Protein AF-A0AA96PEB5-F1 (afdb_monomer_lite)

Radius of gyration: 46.84 Å; chains: 1; bounding box: 86×64×161 Å

Sequence (346 aa):
MTASGRIFSEWKTTPDPANFNTARFETGLEGGALFAKTLGSDGKEKYRGEITALGASFDMGNDNSNYGASGFTVMDNGETKSITARAYVQHLDWKPAILIDQPRKGWHTSITSTGIEWEGRKYRIEGAPNGIFMFENSTQLVRFSTNYSDIDIGFNYVTLRSGTWDNYYLQVMDGGKTRHTGIIASEFRNSSQRKIKTGIKDLQFSPLEVVLQAEVKEYFYKFDIEKLYEMRSNRKEGEALPTTKDVEVHYGVIADDAPIQLTNNDRTGVDVYGLASVTMAGLKQHVIETDERFNKIEKGINDETNSKRRTLRKSGGRTIKRSQSREKHLFCTNNRIRSGKSKVTR

Structure (mmCIF, N/CA/C/O backbone):
data_AF-A0AA96PEB5-F1
#
_entry.id   AF-A0AA96PEB5-F1
#
loop_
_atom_site.group_PDB
_atom_site.id
_atom_site.type_symbol
_atom_site.label_atom_id
_atom_site.label_alt_id
_atom_site.label_comp_id
_atom_site.label_asym_id
_atom_site.label_entity_id
_atom_site.label_seq_id
_atom_site.pdbx_PDB_ins_code
_atom_site.Cartn_x
_atom_site.Cartn_y
_atom_site.Cartn_z
_atom_site.occupancy
_atom_site.B_iso_or_equiv
_atom_site.auth_seq_id
_atom_site.auth_comp_id
_atom_site.auth_asym_id
_atom_site.auth_atom_id
_atom_site.pdbx_PDB_model_num
ATOM 1 N N . MET A 1 1 ? 25.581 -2.476 -57.188 1.00 40.81 1 MET A N 1
ATOM 2 C CA . MET A 1 1 ? 26.457 -1.601 -57.995 1.00 40.81 1 MET A CA 1
ATOM 3 C C . MET A 1 1 ? 27.784 -1.476 -57.266 1.00 40.81 1 MET A C 1
ATOM 5 O O . MET A 1 1 ? 27.816 -0.900 -56.190 1.00 40.81 1 MET A O 1
ATOM 9 N N . THR A 1 2 ? 28.853 -2.070 -57.790 1.00 42.84 2 THR A N 1
ATOM 10 C CA . THR A 1 2 ? 30.216 -1.927 -57.257 1.00 42.84 2 THR A CA 1
ATOM 11 C C . THR A 1 2 ? 30.785 -0.587 -57.719 1.00 42.84 2 THR A C 1
ATOM 13 O O . THR A 1 2 ? 31.452 -0.508 -58.749 1.00 42.84 2 THR A O 1
ATOM 16 N N . ALA A 1 3 ? 30.460 0.489 -57.000 1.00 46.12 3 ALA A N 1
ATOM 17 C CA . ALA A 1 3 ? 31.151 1.760 -57.174 1.00 46.12 3 ALA A CA 1
ATOM 18 C C . ALA A 1 3 ? 32.574 1.596 -56.620 1.00 46.12 3 ALA A C 1
ATOM 20 O O . ALA A 1 3 ? 32.768 1.508 -55.409 1.00 46.12 3 ALA A O 1
ATOM 21 N N . SER A 1 4 ? 33.553 1.492 -57.520 1.00 53.50 4 SER A N 1
ATOM 22 C CA . SER A 1 4 ? 34.983 1.562 -57.214 1.00 53.50 4 SER A CA 1
ATOM 23 C C . SER A 1 4 ? 35.254 2.814 -56.375 1.00 53.50 4 SER A C 1
ATOM 25 O O . SER A 1 4 ? 34.953 3.916 -56.844 1.00 53.50 4 SER A O 1
ATOM 27 N N . GLY A 1 5 ? 35.765 2.643 -55.152 1.00 57.41 5 GLY A N 1
ATOM 28 C CA . GLY A 1 5 ? 35.932 3.724 -54.182 1.00 57.41 5 GLY A CA 1
ATOM 29 C C . GLY A 1 5 ? 36.690 4.913 -54.772 1.00 57.41 5 GLY A C 1
ATOM 30 O O . GLY A 1 5 ? 37.840 4.771 -55.185 1.00 57.41 5 GLY A O 1
ATOM 31 N N . ARG A 1 6 ? 36.044 6.079 -54.855 1.00 69.12 6 ARG A N 1
ATOM 32 C CA . ARG A 1 6 ? 36.710 7.329 -55.241 1.00 69.12 6 ARG A CA 1
ATOM 33 C C . ARG A 1 6 ? 37.007 8.111 -53.970 1.00 69.12 6 ARG A C 1
ATOM 35 O O . ARG A 1 6 ? 36.084 8.543 -53.282 1.00 69.12 6 ARG A O 1
ATOM 42 N N . ILE A 1 7 ? 38.294 8.295 -53.679 1.00 68.56 7 ILE A N 1
ATOM 43 C CA . ILE A 1 7 ? 38.758 9.294 -52.712 1.00 68.56 7 ILE A CA 1
ATOM 44 C C . ILE A 1 7 ? 38.452 10.667 -53.319 1.00 68.56 7 ILE A C 1
ATOM 46 O O . ILE A 1 7 ? 38.866 10.955 -54.442 1.00 68.56 7 ILE A O 1
ATOM 50 N N . PHE A 1 8 ? 37.692 11.488 -52.599 1.00 79.31 8 PHE A N 1
ATOM 51 C CA . PHE A 1 8 ? 37.383 12.858 -53.001 1.00 79.31 8 PHE A CA 1
ATOM 52 C C . PHE A 1 8 ? 38.496 13.818 -52.594 1.00 79.31 8 PHE A C 1
ATOM 54 O O . PHE A 1 8 ? 38.835 14.721 -53.357 1.00 79.31 8 PHE A O 1
ATOM 61 N N . SER A 1 9 ? 39.076 13.619 -51.410 1.00 85.75 9 SER A N 1
ATOM 62 C CA . SER A 1 9 ? 40.186 14.431 -50.919 1.00 85.75 9 SER A CA 1
ATOM 63 C C . SER A 1 9 ? 41.076 13.661 -49.944 1.00 85.75 9 SER A C 1
ATOM 65 O O . SER A 1 9 ? 40.609 12.820 -49.174 1.00 85.75 9 SER A O 1
ATOM 67 N N . GLU A 1 10 ? 42.371 13.974 -49.989 1.00 90.06 10 GLU A N 1
ATOM 68 C CA . GLU A 1 10 ? 43.403 13.480 -49.077 1.00 90.06 10 GLU A CA 1
ATOM 69 C C . GLU A 1 10 ? 44.192 14.680 -48.538 1.00 90.06 10 GLU A C 1
ATOM 71 O O . GLU A 1 10 ? 44.591 15.561 -49.301 1.00 90.06 10 GLU A O 1
ATOM 76 N N . TRP A 1 11 ? 44.444 14.703 -47.230 1.00 90.88 11 TRP A N 1
ATOM 77 C CA . TRP A 1 11 ? 45.313 15.686 -46.582 1.00 90.88 11 TRP A CA 1
ATOM 78 C C . TRP A 1 11 ? 46.333 14.974 -45.696 1.00 90.88 11 TRP A C 1
ATOM 80 O O . TRP A 1 11 ? 45.957 14.202 -44.815 1.00 90.88 11 TRP A O 1
ATOM 90 N N . LYS A 1 12 ? 47.624 15.268 -45.877 1.00 92.12 12 LYS A N 1
ATOM 91 C CA . LYS A 1 12 ? 48.717 14.748 -45.038 1.00 92.12 12 LYS A CA 1
ATOM 92 C C . LYS A 1 12 ? 49.225 15.831 -44.096 1.00 92.12 12 LYS A C 1
ATOM 94 O O . LYS A 1 12 ? 49.359 16.985 -44.493 1.00 92.12 12 LYS A O 1
ATOM 99 N N . THR A 1 13 ? 49.528 15.466 -42.857 1.00 91.25 13 THR A N 1
ATOM 100 C CA . THR A 1 13 ? 50.054 16.392 -41.848 1.00 91.25 13 THR A CA 1
ATOM 101 C C . THR A 1 13 ? 51.027 15.692 -40.906 1.00 91.25 13 THR A C 1
ATOM 103 O O . THR A 1 13 ? 51.064 14.463 -40.833 1.00 91.25 13 THR A O 1
ATOM 106 N N . THR A 1 14 ? 51.832 16.472 -40.189 1.00 91.94 14 THR A N 1
ATOM 107 C CA . THR A 1 14 ? 52.682 15.951 -39.118 1.00 91.94 14 THR A CA 1
ATOM 108 C C . THR A 1 14 ? 51.794 15.587 -37.921 1.00 91.94 14 THR A C 1
ATOM 110 O O . THR A 1 14 ? 51.007 16.434 -37.489 1.00 91.94 14 THR A O 1
ATOM 113 N N . PRO A 1 15 ? 51.882 14.360 -37.374 1.00 89.19 15 PRO A N 1
ATOM 114 C CA . PRO A 1 15 ? 51.130 13.981 -36.181 1.00 89.19 15 PRO A CA 1
ATOM 115 C C . PRO A 1 15 ? 51.445 14.904 -35.003 1.00 89.19 15 PRO A C 1
ATOM 117 O O . PRO A 1 15 ? 52.612 15.106 -34.675 1.00 89.19 15 PRO A O 1
ATOM 120 N N . ASP A 1 16 ? 50.403 15.434 -34.369 1.00 89.69 16 ASP A N 1
ATOM 121 C CA . ASP A 1 16 ? 50.498 16.349 -33.233 1.00 89.69 16 ASP A CA 1
ATOM 122 C C . ASP A 1 16 ? 49.322 16.114 -32.263 1.00 89.69 16 ASP A C 1
ATOM 124 O O . ASP A 1 16 ? 48.215 15.804 -32.713 1.00 89.69 16 ASP A O 1
ATOM 128 N N . PRO A 1 17 ? 49.482 16.273 -30.939 1.00 87.38 17 PRO A N 1
ATOM 129 C CA . PRO A 1 17 ? 48.370 16.130 -30.001 1.00 87.38 17 PRO A CA 1
ATOM 130 C C . PRO A 1 17 ? 47.129 16.973 -30.351 1.00 87.38 17 PRO A C 1
ATOM 132 O O . PRO A 1 17 ? 46.012 16.502 -30.144 1.00 87.38 17 PRO A O 1
ATOM 135 N N . ALA A 1 18 ? 47.291 18.161 -30.944 1.00 86.06 18 ALA A N 1
ATOM 136 C CA . ALA A 1 18 ? 46.186 19.022 -31.372 1.00 86.06 18 ALA A CA 1
ATOM 137 C C . ALA A 1 18 ? 45.390 18.457 -32.564 1.00 86.06 18 ALA A C 1
ATOM 139 O O . ALA A 1 18 ? 44.225 18.807 -32.739 1.00 86.06 18 ALA A O 1
ATOM 140 N N . ASN A 1 19 ? 45.984 17.563 -33.364 1.00 84.56 19 ASN A N 1
ATOM 141 C CA . ASN A 1 19 ? 45.297 16.804 -34.418 1.00 84.56 19 ASN A CA 1
ATOM 142 C C . ASN A 1 19 ? 45.051 15.339 -34.023 1.00 84.56 19 ASN A C 1
ATOM 144 O O . ASN A 1 19 ? 44.822 14.485 -34.885 1.00 84.56 19 ASN A O 1
ATOM 148 N N . PHE A 1 20 ? 45.099 15.049 -32.719 1.00 86.44 20 PHE A N 1
ATOM 149 C CA . PHE A 1 20 ? 44.950 13.712 -32.153 1.00 86.44 20 PHE A CA 1
ATOM 150 C C . PHE A 1 20 ? 46.001 12.716 -32.664 1.00 86.44 20 PHE A C 1
ATOM 152 O O . PHE A 1 20 ? 45.722 11.523 -32.783 1.00 86.44 20 PHE A O 1
ATOM 159 N N . ASN A 1 21 ? 47.219 13.171 -32.969 1.00 88.31 21 ASN A N 1
ATOM 160 C CA . ASN A 1 21 ? 48.296 12.372 -33.560 1.00 88.31 21 ASN A CA 1
ATOM 161 C C . ASN A 1 21 ? 47.866 11.689 -34.873 1.00 88.31 21 ASN A C 1
ATOM 163 O O . ASN A 1 21 ? 48.065 10.481 -35.052 1.00 88.31 21 ASN A O 1
ATOM 167 N N . THR A 1 22 ? 47.217 12.448 -35.755 1.00 90.50 22 THR A N 1
ATOM 168 C CA . THR A 1 22 ? 46.773 12.014 -37.086 1.00 90.50 22 THR A CA 1
ATOM 169 C C . THR A 1 22 ? 47.826 12.383 -38.128 1.00 90.50 22 THR A C 1
ATOM 171 O O . THR A 1 22 ? 48.279 13.521 -38.173 1.00 90.50 22 THR A O 1
ATOM 174 N N . ALA A 1 23 ? 48.201 11.438 -38.990 1.00 93.69 23 ALA A N 1
ATOM 175 C CA . ALA A 1 23 ? 49.132 11.668 -40.097 1.00 93.69 23 ALA A CA 1
ATOM 176 C C . ALA A 1 23 ? 48.412 11.977 -41.419 1.00 93.69 23 ALA A C 1
ATOM 178 O O . ALA A 1 23 ? 48.959 12.655 -42.294 1.00 93.69 23 ALA A O 1
ATOM 179 N N . ARG A 1 24 ? 47.188 11.462 -41.591 1.00 93.88 24 ARG A N 1
ATOM 180 C CA . ARG A 1 24 ? 46.432 11.586 -42.840 1.00 93.88 24 ARG A CA 1
ATOM 181 C C . ARG A 1 24 ? 44.924 11.634 -42.605 1.00 93.88 24 ARG A C 1
ATOM 183 O O . ARG A 1 24 ? 44.412 10.877 -41.787 1.00 93.88 24 ARG A O 1
ATOM 190 N N . PHE A 1 25 ? 44.231 12.481 -43.360 1.00 92.69 25 PHE A N 1
ATOM 191 C CA . PHE A 1 25 ? 42.773 12.562 -43.450 1.00 92.69 25 PHE A CA 1
ATOM 192 C C . PHE A 1 25 ? 42.339 12.169 -44.863 1.00 92.69 25 PHE A C 1
ATOM 194 O O . PHE A 1 25 ? 42.927 12.638 -45.837 1.00 92.69 25 PHE A O 1
ATOM 201 N N . GLU A 1 26 ? 41.311 11.336 -44.977 1.00 92.88 26 GLU A N 1
ATOM 202 C CA . GLU A 1 26 ? 40.735 10.905 -46.252 1.00 92.88 26 GLU A CA 1
ATOM 203 C C . GLU A 1 26 ? 39.218 11.095 -46.223 1.00 92.88 26 GLU A C 1
ATOM 205 O O . GLU A 1 26 ? 38.568 10.719 -45.247 1.00 92.88 26 GLU A O 1
ATOM 210 N N . THR A 1 27 ? 38.643 11.630 -47.301 1.00 92.69 27 THR A N 1
ATOM 211 C CA . THR A 1 27 ? 37.190 11.609 -47.528 1.00 92.69 27 THR A CA 1
ATOM 212 C C . THR A 1 27 ? 36.878 10.994 -48.883 1.00 92.69 27 THR A C 1
ATOM 214 O O . THR A 1 27 ? 37.663 11.126 -49.827 1.00 92.69 27 THR A O 1
ATOM 217 N N . GLY A 1 28 ? 35.748 10.304 -49.006 1.00 92.12 28 GLY A N 1
ATOM 218 C CA . GLY A 1 28 ? 35.435 9.589 -50.238 1.00 92.12 28 GLY A CA 1
ATOM 219 C C . GLY A 1 28 ? 34.038 8.990 -50.293 1.00 92.12 28 GLY A C 1
ATOM 220 O O . GLY A 1 28 ? 33.233 9.130 -49.373 1.00 92.12 28 GLY A O 1
ATOM 221 N N . LEU A 1 29 ? 33.777 8.311 -51.410 1.00 88.75 29 LEU A N 1
ATOM 222 C CA . LEU A 1 29 ? 32.625 7.439 -51.606 1.00 88.75 29 LEU A CA 1
ATOM 223 C C . LEU A 1 29 ? 33.132 6.032 -51.908 1.00 88.75 29 LEU A C 1
ATOM 225 O O . LEU A 1 29 ? 33.785 5.823 -52.931 1.00 88.75 29 LEU A O 1
ATOM 229 N N . GLU A 1 30 ? 32.805 5.073 -51.050 1.00 85.31 30 GLU A N 1
ATOM 230 C CA . GLU A 1 30 ? 33.184 3.666 -51.196 1.00 85.31 30 GLU A CA 1
ATOM 231 C C . GLU A 1 30 ? 31.952 2.785 -50.992 1.00 85.31 30 GLU A C 1
ATOM 233 O O . GLU A 1 30 ? 31.238 2.933 -50.009 1.00 85.31 30 GLU A O 1
ATOM 238 N N . GLY A 1 31 ? 31.635 1.910 -51.954 1.00 83.56 31 GLY A N 1
ATOM 239 C CA . GLY A 1 31 ? 30.524 0.959 -51.799 1.00 83.56 31 GLY A CA 1
ATOM 240 C C . GLY A 1 31 ? 29.130 1.583 -51.607 1.00 83.56 31 GLY A C 1
ATOM 241 O O . GLY A 1 31 ? 28.216 0.887 -51.180 1.00 83.56 31 GLY A O 1
ATOM 242 N N . GLY A 1 32 ? 28.948 2.870 -51.934 1.00 84.75 32 GLY A N 1
ATOM 243 C CA . GLY A 1 32 ? 27.705 3.615 -51.680 1.00 84.75 32 GLY A CA 1
ATOM 244 C C . GLY A 1 32 ? 27.677 4.375 -50.349 1.00 84.75 32 GLY A C 1
ATOM 245 O O . GLY A 1 32 ? 26.649 4.962 -50.017 1.00 84.75 32 GLY A O 1
ATOM 246 N N . ALA A 1 33 ? 28.790 4.393 -49.618 1.00 89.25 33 ALA A N 1
ATOM 247 C CA . ALA A 1 33 ? 28.941 5.089 -48.355 1.00 89.25 33 ALA A CA 1
ATOM 248 C C . ALA A 1 33 ? 29.806 6.345 -48.487 1.00 89.25 33 ALA A C 1
ATOM 250 O O . ALA A 1 33 ? 30.918 6.283 -49.016 1.00 89.25 33 ALA A O 1
ATOM 251 N N . LEU A 1 34 ? 29.303 7.481 -48.004 1.00 92.50 34 LEU A N 1
ATOM 252 C CA . LEU A 1 34 ? 30.091 8.704 -47.852 1.00 92.50 34 LEU A CA 1
ATOM 253 C C . LEU A 1 34 ? 30.904 8.589 -46.569 1.00 92.50 34 LEU A C 1
ATOM 255 O O . LEU A 1 34 ? 30.313 8.445 -45.503 1.00 92.50 34 LEU A O 1
ATOM 259 N N . PHE A 1 35 ? 32.229 8.668 -46.653 1.00 92.94 35 PHE A N 1
ATOM 260 C CA . PHE A 1 35 ? 33.094 8.483 -45.491 1.00 92.94 35 PHE A CA 1
ATOM 261 C C . PHE A 1 35 ? 34.086 9.628 -45.291 1.00 92.94 35 PHE A C 1
ATOM 263 O O . PHE A 1 35 ? 34.503 10.304 -46.235 1.00 92.94 35 PHE A O 1
ATOM 270 N N . ALA A 1 36 ? 34.507 9.780 -44.040 1.00 93.88 36 ALA A N 1
ATOM 271 C CA . ALA A 1 36 ? 35.678 10.525 -43.613 1.00 93.88 36 ALA A CA 1
ATOM 272 C C . ALA A 1 36 ? 36.460 9.655 -42.624 1.00 93.88 36 ALA A C 1
ATOM 274 O O . ALA A 1 36 ? 35.881 9.161 -41.662 1.00 93.88 36 ALA A O 1
ATOM 275 N N . LYS A 1 37 ? 37.760 9.456 -42.836 1.00 93.00 37 LYS A N 1
ATOM 276 C CA . LYS A 1 37 ? 38.603 8.666 -41.929 1.00 93.00 37 LYS A CA 1
ATOM 277 C C . LYS A 1 37 ? 39.961 9.308 -41.697 1.00 93.00 37 LYS A C 1
ATOM 279 O O . LYS A 1 37 ? 40.457 10.069 -42.531 1.00 93.00 37 LYS A O 1
ATOM 284 N N . THR A 1 38 ? 40.566 8.987 -40.564 1.00 93.38 38 THR A N 1
ATOM 285 C CA . THR A 1 38 ? 41.906 9.437 -40.187 1.00 93.38 38 THR A CA 1
ATOM 286 C C . THR A 1 38 ? 42.843 8.254 -40.031 1.00 93.38 38 THR A C 1
ATOM 288 O O . THR A 1 38 ? 42.427 7.182 -39.590 1.00 93.38 38 THR A O 1
ATOM 291 N N . LEU A 1 39 ? 44.119 8.438 -40.371 1.00 92.50 39 LEU A N 1
ATOM 292 C CA . LEU A 1 39 ? 45.149 7.417 -40.190 1.00 92.50 39 LEU A CA 1
ATOM 293 C C . LEU A 1 39 ? 46.317 7.930 -39.352 1.00 92.50 39 LEU A C 1
ATOM 295 O O . LEU A 1 39 ? 46.724 9.092 -39.463 1.00 92.50 39 LEU A O 1
ATOM 299 N N . GLY A 1 40 ? 46.856 7.045 -38.517 1.00 91.44 40 GLY A N 1
ATOM 300 C CA . GLY A 1 40 ? 48.079 7.263 -37.755 1.00 91.44 40 GLY A CA 1
ATOM 301 C C . GLY A 1 40 ? 49.334 7.211 -38.626 1.00 91.44 40 GLY A C 1
ATOM 302 O O . GLY A 1 40 ? 49.288 6.893 -39.815 1.00 91.44 40 GLY A O 1
ATOM 303 N N . SER A 1 41 ? 50.486 7.512 -38.022 1.00 89.69 41 SER A N 1
ATOM 304 C CA . SER A 1 41 ? 51.795 7.394 -38.684 1.00 89.69 41 SER A CA 1
ATOM 305 C C . SER A 1 41 ? 52.146 5.956 -39.075 1.00 89.69 41 SER A C 1
ATOM 307 O O . SER A 1 41 ? 52.927 5.748 -39.998 1.00 89.69 41 SER A O 1
ATOM 309 N N . ASP A 1 42 ? 51.546 4.973 -38.407 1.00 90.06 42 ASP A N 1
ATOM 310 C CA . ASP A 1 42 ? 51.636 3.546 -38.719 1.00 90.06 42 ASP A CA 1
ATOM 311 C C . ASP A 1 42 ? 50.727 3.118 -39.886 1.00 90.06 42 ASP A C 1
ATOM 313 O O . ASP A 1 42 ? 50.708 1.946 -40.259 1.00 90.06 42 ASP A O 1
ATOM 317 N N . GLY A 1 43 ? 49.969 4.056 -40.462 1.00 86.56 43 GLY A N 1
ATOM 318 C CA . GLY A 1 43 ? 49.028 3.801 -41.547 1.00 86.56 43 GLY A CA 1
ATOM 319 C C . GLY A 1 43 ? 47.748 3.090 -41.109 1.00 86.56 43 GLY A C 1
ATOM 320 O O . GLY A 1 43 ? 46.969 2.701 -41.977 1.00 86.56 43 GLY A O 1
ATOM 321 N N . LYS A 1 44 ? 47.507 2.915 -39.802 1.00 90.12 44 LYS A N 1
ATOM 322 C CA . LYS A 1 44 ? 46.258 2.336 -39.293 1.00 90.12 44 LYS A CA 1
ATOM 323 C C . LYS A 1 44 ? 45.187 3.404 -39.143 1.00 90.12 44 LYS A C 1
ATOM 325 O O . LYS A 1 44 ? 45.477 4.541 -38.775 1.00 90.12 44 LYS A O 1
ATOM 330 N N . GLU A 1 45 ? 43.946 3.023 -39.424 1.00 90.94 45 GLU A N 1
ATOM 331 C CA . GLU A 1 45 ? 42.776 3.870 -39.197 1.00 90.94 45 GLU A CA 1
ATOM 332 C C . GLU A 1 45 ? 42.620 4.157 -37.697 1.00 90.94 45 GLU A C 1
ATOM 334 O O . GLU A 1 45 ? 42.798 3.261 -36.871 1.00 90.94 45 GLU A O 1
ATOM 339 N N . LYS A 1 46 ? 42.327 5.413 -37.346 1.00 89.88 46 LYS A N 1
ATOM 340 C CA . LYS A 1 46 ? 42.088 5.830 -35.957 1.00 89.88 46 LYS A CA 1
ATOM 341 C C . LYS A 1 46 ? 40.626 6.155 -35.728 1.00 89.88 46 LYS A C 1
ATOM 343 O O . LYS A 1 46 ? 40.041 5.650 -34.779 1.00 89.88 46 LYS A O 1
ATOM 348 N N . TYR A 1 47 ? 40.073 7.007 -36.586 1.00 91.50 47 TYR A N 1
ATOM 349 C CA . TYR A 1 47 ? 38.706 7.500 -36.488 1.00 91.50 47 TYR A CA 1
ATOM 350 C C . TYR A 1 47 ? 38.029 7.400 -37.846 1.00 91.50 47 TYR A C 1
ATOM 352 O O . TYR A 1 47 ? 38.672 7.632 -38.876 1.00 91.50 47 TYR A O 1
ATOM 360 N N . ARG A 1 48 ? 36.728 7.117 -37.849 1.00 92.75 48 ARG A N 1
ATOM 361 C CA . ARG A 1 48 ? 35.936 7.007 -39.074 1.00 92.75 48 ARG A CA 1
ATOM 362 C C . ARG A 1 48 ? 34.510 7.479 -38.859 1.00 92.75 48 ARG A C 1
ATOM 364 O O . ARG A 1 48 ? 33.835 7.050 -37.937 1.00 92.75 48 ARG A O 1
ATOM 371 N N . GLY A 1 49 ? 34.044 8.350 -39.741 1.00 93.44 49 GLY A N 1
ATOM 372 C CA . GLY A 1 49 ? 32.640 8.688 -39.917 1.00 93.44 49 GLY A CA 1
ATOM 373 C C . GLY A 1 49 ? 32.160 8.169 -41.265 1.00 93.44 49 GLY A C 1
ATOM 374 O O . GLY A 1 49 ? 32.861 8.318 -42.265 1.00 93.44 49 GLY A O 1
ATOM 375 N N . GLU A 1 50 ? 30.977 7.572 -41.309 1.00 92.69 50 GLU A N 1
ATOM 376 C CA . GLU A 1 50 ? 30.387 7.026 -42.526 1.00 92.69 50 GLU A CA 1
ATOM 377 C C . GLU A 1 50 ? 28.874 7.250 -42.552 1.00 92.69 50 GLU A C 1
ATOM 379 O O . GLU A 1 50 ? 28.203 7.107 -41.533 1.00 92.69 50 GLU A O 1
ATOM 384 N N . ILE A 1 51 ? 28.326 7.589 -43.719 1.00 91.94 51 ILE A N 1
ATOM 385 C CA . ILE A 1 51 ? 26.890 7.747 -43.955 1.00 91.94 51 ILE A CA 1
ATOM 386 C C . ILE A 1 51 ? 26.483 6.884 -45.147 1.00 91.94 51 ILE A C 1
ATOM 388 O O . ILE A 1 51 ? 27.047 6.986 -46.238 1.00 91.94 51 ILE A O 1
ATOM 392 N N . THR A 1 52 ? 25.454 6.071 -44.942 1.00 90.12 52 THR A N 1
ATOM 393 C CA . THR A 1 52 ? 24.821 5.212 -45.946 1.00 90.12 52 THR A CA 1
ATOM 394 C C . THR A 1 52 ? 23.315 5.472 -45.980 1.00 90.12 52 THR A C 1
ATOM 396 O O . THR A 1 52 ? 22.768 6.186 -45.140 1.00 90.12 52 THR A O 1
ATOM 399 N N . ALA A 1 53 ? 22.603 4.831 -46.909 1.00 87.12 53 ALA A N 1
ATOM 400 C CA . ALA A 1 53 ? 21.139 4.847 -46.910 1.00 87.12 53 ALA A CA 1
ATOM 401 C C . ALA A 1 53 ? 20.515 4.222 -45.643 1.00 87.12 53 ALA A C 1
ATOM 403 O O . ALA A 1 53 ? 19.352 4.482 -45.346 1.00 87.12 53 ALA A O 1
ATOM 404 N N . LEU A 1 54 ? 21.265 3.396 -44.902 1.00 85.38 54 LEU A N 1
ATOM 405 C CA . LEU A 1 54 ? 20.792 2.738 -43.683 1.00 85.38 54 LEU A CA 1
ATOM 406 C C . LEU A 1 54 ? 21.005 3.586 -42.423 1.00 85.38 54 LEU A C 1
ATOM 408 O O . LEU A 1 54 ? 20.396 3.278 -41.396 1.00 85.38 54 LEU A O 1
ATOM 412 N N . GLY A 1 55 ? 21.846 4.626 -42.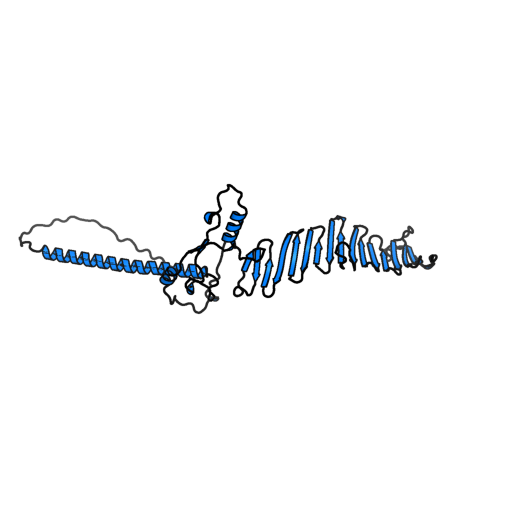485 1.00 90.62 55 GLY A N 1
ATOM 413 C CA . GLY A 1 55 ? 22.207 5.415 -41.314 1.00 90.62 55 GLY A CA 1
ATOM 414 C C . GLY A 1 55 ? 23.590 6.065 -41.365 1.00 90.62 55 GLY A C 1
ATOM 415 O O . GLY A 1 55 ? 24.260 6.061 -42.395 1.00 90.62 55 GLY A O 1
ATOM 416 N N . ALA A 1 56 ? 24.017 6.598 -40.222 1.00 92.12 56 ALA A N 1
ATOM 417 C CA . ALA A 1 56 ? 25.341 7.147 -39.971 1.00 92.12 56 ALA A CA 1
ATOM 418 C C . ALA A 1 56 ? 26.059 6.357 -38.863 1.00 92.12 56 ALA A C 1
ATOM 420 O O . ALA A 1 56 ? 25.439 5.978 -37.869 1.00 92.12 56 ALA A O 1
ATOM 421 N N . SER A 1 57 ? 27.362 6.148 -39.027 1.00 91.88 57 SER A N 1
ATOM 422 C CA . SER A 1 57 ? 28.256 5.504 -38.064 1.00 91.88 57 SER A CA 1
ATOM 423 C C . SER A 1 57 ? 29.444 6.417 -37.787 1.00 91.88 57 SER A C 1
ATOM 425 O O . SER A 1 57 ? 30.037 6.957 -38.720 1.00 91.88 57 SER A O 1
ATOM 427 N N . PHE A 1 58 ? 29.808 6.571 -36.519 1.00 92.12 58 PHE A N 1
ATOM 428 C CA . PHE A 1 58 ? 30.982 7.320 -36.080 1.00 92.12 58 PHE A CA 1
ATOM 429 C C . PHE A 1 58 ? 31.787 6.465 -35.108 1.00 92.12 58 PHE A C 1
ATOM 431 O O . PHE A 1 58 ? 31.254 6.052 -34.083 1.00 92.12 58 PHE A O 1
ATOM 438 N N . ASP A 1 59 ? 33.054 6.231 -35.415 1.00 90.62 59 ASP A N 1
ATOM 439 C CA . ASP A 1 59 ? 33.990 5.405 -34.660 1.00 90.62 59 ASP A CA 1
ATOM 440 C C . ASP A 1 59 ? 35.196 6.260 -34.249 1.00 90.62 59 ASP A C 1
ATOM 442 O O . ASP A 1 59 ? 35.804 6.940 -35.085 1.00 90.62 59 ASP A O 1
ATOM 446 N N . MET A 1 60 ? 35.517 6.249 -32.953 1.00 87.75 60 MET A N 1
ATOM 447 C CA . MET A 1 60 ? 36.687 6.915 -32.384 1.00 87.75 60 MET A CA 1
ATOM 448 C C . MET A 1 60 ? 37.753 5.935 -31.848 1.00 87.75 60 MET A C 1
ATOM 450 O O . MET A 1 60 ? 38.544 6.268 -30.963 1.00 87.75 60 MET A O 1
ATOM 454 N N . GLY A 1 61 ? 37.775 4.715 -32.379 1.00 82.94 61 GLY A N 1
ATOM 455 C CA . GLY A 1 61 ? 38.658 3.611 -32.023 1.00 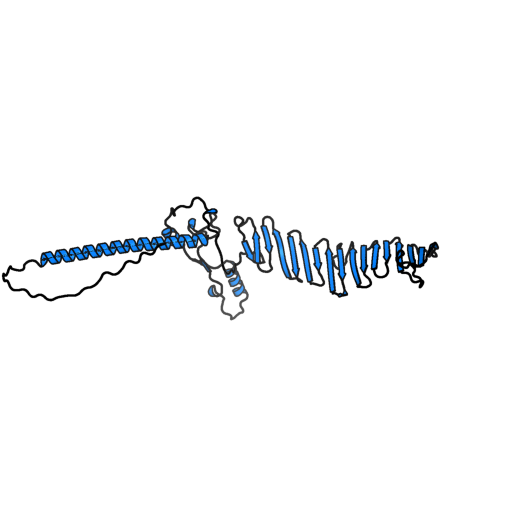82.94 61 GLY A CA 1
ATOM 456 C C . GLY A 1 61 ? 38.052 2.732 -30.933 1.00 82.94 61 GLY A C 1
ATOM 457 O O . GLY A 1 61 ? 37.639 1.601 -31.187 1.00 82.94 61 GLY A O 1
ATOM 458 N N . ASN A 1 62 ? 38.022 3.236 -29.696 1.00 86.06 62 ASN A N 1
ATOM 459 C CA . ASN A 1 62 ? 37.454 2.478 -28.577 1.00 86.06 62 ASN A CA 1
ATOM 460 C C . ASN A 1 62 ? 35.928 2.570 -28.517 1.00 86.06 62 ASN A C 1
ATOM 462 O O . ASN A 1 62 ? 35.281 1.629 -28.076 1.00 86.06 62 ASN A O 1
ATOM 466 N N . ASP A 1 63 ? 35.357 3.681 -28.968 1.00 88.75 63 ASP A N 1
ATOM 467 C CA . ASP A 1 63 ? 33.932 3.954 -28.834 1.00 88.75 63 ASP A CA 1
ATOM 468 C C . ASP A 1 63 ? 33.319 4.189 -30.211 1.00 88.75 63 ASP A C 1
ATOM 470 O O . ASP A 1 63 ? 33.973 4.716 -31.112 1.00 88.75 63 ASP A O 1
ATOM 474 N N . ASN A 1 64 ? 32.047 3.837 -30.372 1.00 90.19 64 ASN A N 1
ATOM 475 C CA . ASN A 1 64 ? 31.299 4.149 -31.580 1.00 90.19 64 ASN A CA 1
ATOM 476 C C . ASN A 1 64 ? 29.870 4.602 -31.284 1.00 90.19 64 ASN A C 1
ATOM 478 O O . ASN A 1 64 ? 29.299 4.338 -30.224 1.00 90.19 64 ASN A O 1
ATOM 482 N N . SER A 1 65 ? 29.281 5.288 -32.257 1.00 87.62 65 SER A N 1
ATOM 483 C CA . SER A 1 65 ? 27.863 5.608 -32.277 1.00 87.62 65 SER A CA 1
ATOM 484 C C . SER A 1 65 ? 27.266 5.308 -33.643 1.00 87.62 65 SER A C 1
ATOM 486 O O . SER A 1 65 ? 27.857 5.614 -34.676 1.00 87.62 65 SER A O 1
ATOM 488 N N . ASN A 1 66 ? 26.082 4.713 -33.637 1.00 88.38 66 ASN A N 1
ATOM 489 C CA . ASN A 1 66 ? 25.345 4.323 -34.825 1.00 88.38 66 ASN A CA 1
ATOM 490 C C . ASN A 1 66 ? 23.940 4.917 -34.753 1.00 88.38 66 ASN A C 1
ATOM 492 O O . ASN A 1 66 ? 23.233 4.725 -33.767 1.00 88.38 66 ASN A O 1
ATOM 496 N N . TYR A 1 67 ? 23.520 5.606 -35.805 1.00 88.12 67 TYR A N 1
ATOM 497 C CA . TYR A 1 67 ? 22.148 6.057 -36.007 1.00 88.12 67 TYR A CA 1
ATOM 498 C C . TYR A 1 67 ? 21.632 5.447 -37.301 1.00 88.12 67 TYR A C 1
ATOM 500 O O . TYR A 1 67 ? 22.208 5.701 -38.350 1.00 88.12 67 TYR A O 1
ATOM 508 N N . GLY A 1 68 ? 20.551 4.674 -37.266 1.00 83.69 68 GLY A N 1
ATOM 509 C CA . GLY A 1 68 ? 20.008 4.067 -38.477 1.00 83.69 68 GLY A CA 1
ATOM 510 C C . GLY A 1 68 ? 18.576 3.581 -38.331 1.00 83.69 68 GLY A C 1
ATOM 511 O O . GLY A 1 68 ? 17.940 3.775 -37.296 1.00 83.69 68 GLY A O 1
ATOM 512 N N . ALA A 1 69 ? 18.074 2.908 -39.368 1.00 73.56 69 ALA A N 1
ATOM 513 C CA . ALA A 1 69 ? 16.695 2.405 -39.415 1.00 73.56 69 ALA A CA 1
ATOM 514 C C . ALA A 1 69 ? 16.316 1.511 -38.212 1.00 73.56 69 ALA A C 1
ATOM 516 O O . ALA A 1 69 ? 15.147 1.424 -37.840 1.00 73.56 69 ALA A O 1
ATOM 517 N N . SER A 1 70 ? 17.305 0.869 -37.586 1.00 75.19 70 SER A N 1
ATOM 518 C CA . SER A 1 70 ? 17.130 -0.024 -36.435 1.00 75.19 70 SER A CA 1
ATOM 519 C C . SER A 1 70 ? 17.195 0.681 -35.070 1.00 75.19 70 SER A C 1
ATOM 521 O O . SER A 1 70 ? 16.898 0.048 -34.056 1.00 75.19 70 SER A O 1
ATOM 523 N N . GLY A 1 71 ? 17.580 1.964 -35.017 1.00 87.31 71 GLY A N 1
ATOM 524 C CA . GLY A 1 71 ? 17.679 2.746 -33.783 1.00 87.31 71 GLY A CA 1
ATOM 525 C C . GLY A 1 71 ? 18.943 3.601 -33.667 1.00 87.31 71 GLY A C 1
ATOM 526 O O . GLY A 1 71 ? 19.685 3.800 -34.628 1.00 87.31 71 GLY A O 1
ATOM 527 N N . PHE A 1 72 ? 19.185 4.093 -32.454 1.00 92.56 72 PHE A N 1
ATOM 528 C CA . PHE A 1 72 ? 20.398 4.812 -32.067 1.00 92.56 72 PHE A CA 1
ATOM 529 C C . PHE A 1 72 ? 21.170 3.992 -31.037 1.00 92.56 72 PHE A C 1
ATOM 531 O O . PHE A 1 72 ? 20.575 3.485 -30.092 1.00 92.56 72 PHE A O 1
ATOM 538 N N . THR A 1 73 ? 22.476 3.828 -31.211 1.00 93.44 73 THR A N 1
ATOM 539 C CA . THR A 1 73 ? 23.343 3.071 -30.300 1.00 93.44 73 THR A CA 1
ATOM 540 C C . THR A 1 73 ? 24.613 3.857 -30.039 1.00 93.44 73 THR A C 1
ATOM 542 O O . THR A 1 73 ? 25.248 4.305 -30.986 1.00 93.44 73 THR A O 1
ATOM 545 N N . VAL A 1 74 ? 25.000 3.986 -28.775 1.00 94.25 74 VAL A N 1
ATOM 546 C CA . VAL A 1 74 ? 26.336 4.419 -28.349 1.00 94.25 74 VAL A CA 1
ATOM 547 C C . VAL A 1 74 ? 26.987 3.241 -27.650 1.00 94.25 74 VAL A C 1
ATOM 549 O O . VAL A 1 74 ? 26.365 2.638 -26.775 1.00 94.25 74 VAL A O 1
ATOM 552 N N . MET A 1 75 ? 28.211 2.906 -28.036 1.00 92.94 75 MET A N 1
ATOM 553 C CA . MET A 1 75 ? 28.941 1.753 -27.531 1.00 92.94 75 MET A CA 1
ATOM 554 C C . MET A 1 75 ? 30.359 2.146 -27.122 1.00 92.94 75 MET A C 1
ATOM 556 O O . MET A 1 75 ? 31.056 2.822 -27.869 1.00 92.94 75 MET A O 1
ATOM 560 N N . ASP A 1 76 ? 30.777 1.669 -25.954 1.00 91.94 76 ASP A N 1
ATOM 561 C CA . ASP A 1 76 ? 32.178 1.580 -25.536 1.00 91.94 76 ASP A CA 1
ATOM 562 C C . ASP A 1 76 ? 32.635 0.147 -25.832 1.00 91.94 76 ASP A C 1
ATOM 564 O O . ASP A 1 76 ? 32.240 -0.795 -25.132 1.00 91.94 76 ASP A O 1
ATOM 568 N N . ASN A 1 77 ? 33.405 -0.042 -26.908 1.00 85.25 77 ASN A N 1
ATOM 569 C CA . ASN A 1 77 ? 33.895 -1.359 -27.325 1.00 85.25 77 ASN A CA 1
ATOM 570 C C . ASN A 1 77 ? 34.928 -1.911 -26.334 1.00 85.25 77 ASN A C 1
ATOM 572 O O . ASN A 1 77 ? 34.995 -3.126 -26.137 1.00 85.25 77 ASN A O 1
ATOM 576 N N . GLY A 1 78 ? 35.713 -1.040 -25.693 1.00 85.50 78 GLY A N 1
ATOM 577 C CA . GLY A 1 78 ? 36.743 -1.425 -24.727 1.00 85.50 78 GLY A CA 1
ATOM 578 C C . GLY A 1 78 ? 36.166 -2.109 -23.495 1.00 85.50 78 GLY A C 1
ATOM 579 O O . GLY A 1 78 ? 36.694 -3.126 -23.033 1.00 85.50 78 GLY A O 1
ATOM 580 N N . GLU A 1 79 ? 35.042 -1.598 -22.995 1.00 86.12 79 GLU A N 1
ATOM 581 C CA . GLU A 1 79 ? 34.340 -2.136 -21.828 1.00 86.12 79 GLU A CA 1
ATOM 582 C C . GLU A 1 79 ? 33.051 -2.900 -22.159 1.00 86.12 79 GLU A C 1
ATOM 584 O O . GLU A 1 79 ? 32.398 -3.426 -21.251 1.00 86.12 79 GLU A O 1
ATOM 589 N N . THR A 1 80 ? 32.697 -3.026 -23.440 1.00 89.19 80 THR A N 1
ATOM 590 C CA . THR A 1 80 ? 31.475 -3.681 -23.949 1.00 89.19 80 THR A CA 1
ATOM 591 C C . THR A 1 80 ? 30.176 -3.080 -23.402 1.00 89.19 80 THR A C 1
ATOM 593 O O . THR A 1 80 ? 29.208 -3.798 -23.164 1.00 89.19 80 THR A O 1
ATOM 596 N N . LYS A 1 81 ? 30.146 -1.767 -23.155 1.00 93.69 81 LYS A N 1
ATOM 597 C CA . LYS A 1 81 ? 28.968 -1.071 -22.609 1.00 93.69 81 LYS A CA 1
ATOM 598 C C . LYS A 1 81 ? 28.171 -0.431 -23.725 1.00 93.69 81 LYS A C 1
ATOM 600 O O . LYS A 1 81 ? 28.762 0.034 -24.695 1.00 93.69 81 LYS A O 1
ATOM 605 N N . SER A 1 82 ? 26.851 -0.356 -23.584 1.00 94.06 82 SER A N 1
ATOM 606 C CA . SER A 1 82 ? 26.043 0.338 -24.584 1.00 94.06 82 SER A CA 1
ATOM 607 C C . SER A 1 82 ? 24.821 1.048 -24.022 1.00 94.06 82 SER A C 1
ATOM 609 O O . SER A 1 82 ? 24.281 0.670 -22.982 1.00 94.06 82 SER A O 1
ATOM 611 N N . ILE A 1 83 ? 24.392 2.081 -24.745 1.00 95.31 83 ILE A N 1
ATOM 612 C CA . ILE A 1 83 ? 23.080 2.709 -24.614 1.00 95.31 83 ILE A CA 1
ATOM 613 C C . ILE A 1 83 ? 22.419 2.639 -25.985 1.00 95.31 83 ILE A C 1
ATOM 615 O O . ILE A 1 83 ? 22.942 3.184 -26.955 1.00 95.31 83 ILE A O 1
ATOM 619 N N . THR A 1 84 ? 21.273 1.973 -26.065 1.00 94.62 84 THR A N 1
ATOM 620 C CA . THR A 1 84 ? 20.587 1.690 -27.326 1.00 94.62 84 THR A CA 1
ATOM 621 C C . THR A 1 84 ? 19.129 2.122 -27.241 1.00 94.62 84 THR A C 1
ATOM 623 O O . THR A 1 84 ? 18.376 1.585 -26.440 1.00 94.62 84 THR A O 1
ATOM 626 N N . ALA A 1 85 ? 18.689 3.040 -28.097 1.00 94.62 85 ALA A N 1
ATOM 627 C CA . ALA A 1 85 ? 17.277 3.352 -28.294 1.00 94.62 85 ALA A CA 1
ATOM 628 C C . ALA A 1 85 ? 16.754 2.619 -29.537 1.00 94.62 85 ALA A C 1
ATOM 630 O O . ALA A 1 85 ? 17.275 2.818 -30.636 1.00 94.62 85 ALA A O 1
ATOM 631 N N . ARG A 1 86 ? 15.723 1.780 -29.380 1.00 92.50 86 ARG A N 1
ATOM 632 C CA . ARG A 1 86 ? 15.097 1.014 -30.472 1.00 92.50 86 ARG A CA 1
ATOM 633 C C . ARG A 1 86 ? 13.590 1.213 -30.497 1.00 92.50 86 ARG A C 1
ATOM 635 O O . ARG A 1 86 ? 12.948 1.294 -29.453 1.00 92.50 86 ARG A O 1
ATOM 642 N N . ALA A 1 87 ? 13.026 1.238 -31.702 1.00 89.50 87 ALA A N 1
ATOM 643 C CA . ALA A 1 87 ? 11.584 1.370 -31.905 1.00 89.50 87 ALA A CA 1
ATOM 644 C C . ALA A 1 87 ? 10.810 0.071 -31.618 1.00 89.50 87 ALA A C 1
ATOM 646 O O . ALA A 1 87 ? 9.631 0.134 -31.289 1.00 89.50 87 ALA A O 1
ATOM 647 N N . TYR A 1 88 ? 11.462 -1.090 -31.731 1.00 89.00 88 TYR A N 1
ATOM 648 C CA . TYR A 1 88 ? 10.859 -2.395 -31.471 1.00 89.00 88 TYR A CA 1
ATOM 649 C C . TYR A 1 88 ? 11.900 -3.366 -30.899 1.00 89.00 88 TYR A C 1
ATOM 651 O O . TYR A 1 88 ? 13.000 -3.510 -31.439 1.00 89.00 88 TYR A O 1
ATOM 659 N N . VAL A 1 89 ? 11.559 -4.042 -29.800 1.00 89.50 89 VAL A N 1
ATOM 660 C CA . VAL A 1 89 ? 12.415 -5.041 -29.142 1.00 89.50 89 VAL A CA 1
ATOM 661 C C . VAL A 1 89 ? 11.618 -6.324 -28.893 1.00 89.50 89 VAL A C 1
ATOM 663 O O . VAL A 1 89 ? 10.670 -6.327 -28.117 1.00 89.50 89 VAL A O 1
ATOM 666 N N . GLN A 1 90 ? 11.994 -7.427 -29.550 1.00 88.81 90 GLN A N 1
ATOM 667 C CA . GLN A 1 90 ? 11.198 -8.666 -29.592 1.00 88.81 90 GLN A CA 1
ATOM 668 C C . GLN A 1 90 ? 10.927 -9.288 -28.213 1.00 88.81 90 GLN A C 1
ATOM 670 O O . GLN A 1 90 ? 9.806 -9.714 -27.958 1.00 88.81 90 GLN A O 1
ATOM 675 N N . HIS A 1 91 ? 11.926 -9.341 -27.327 1.00 86.75 91 HIS A N 1
ATOM 676 C CA . HIS A 1 91 ? 11.766 -9.922 -25.985 1.00 86.75 91 HIS A CA 1
ATOM 677 C C . HIS A 1 91 ? 10.984 -9.015 -25.021 1.00 86.75 91 HIS A C 1
ATOM 679 O O . HIS A 1 91 ? 10.618 -9.459 -23.942 1.00 86.75 91 HIS A O 1
ATOM 685 N N . LEU A 1 92 ? 10.712 -7.766 -25.420 1.00 87.44 92 LEU A N 1
ATOM 686 C CA . LEU A 1 92 ? 9.881 -6.805 -24.691 1.00 87.44 92 LEU A CA 1
ATOM 687 C C . LEU A 1 92 ? 8.538 -6.612 -25.407 1.00 87.44 92 LEU A C 1
ATOM 689 O O . LEU A 1 92 ? 8.039 -5.492 -25.496 1.00 87.44 92 LEU A O 1
ATOM 693 N N . ASP A 1 93 ? 7.986 -7.678 -25.990 1.00 87.94 93 ASP A N 1
ATOM 694 C CA . ASP A 1 93 ? 6.719 -7.661 -26.734 1.00 87.94 93 ASP A CA 1
ATOM 695 C C . ASP A 1 93 ? 6.674 -6.610 -27.853 1.00 87.94 93 ASP A C 1
ATOM 697 O O . ASP A 1 93 ? 5.663 -5.939 -28.065 1.00 87.94 93 ASP A O 1
ATOM 701 N N . TRP A 1 94 ? 7.791 -6.437 -28.566 1.00 90.06 94 TRP A N 1
ATOM 702 C CA . TRP A 1 94 ? 7.935 -5.475 -29.665 1.00 90.06 94 TRP A CA 1
ATOM 703 C C . TRP A 1 94 ? 7.754 -4.005 -29.256 1.00 90.06 94 TRP A C 1
ATOM 705 O O . TRP A 1 94 ? 7.547 -3.147 -30.113 1.00 90.06 94 TRP A O 1
ATOM 715 N N . LYS A 1 95 ? 7.887 -3.684 -27.963 1.00 90.50 95 LYS A N 1
ATOM 716 C CA . LYS A 1 95 ? 7.800 -2.308 -27.459 1.00 90.50 95 LYS A CA 1
ATOM 717 C C . LYS A 1 95 ? 9.018 -1.470 -27.877 1.00 90.50 95 LYS A C 1
ATOM 719 O O . LYS A 1 95 ? 10.120 -2.014 -28.021 1.00 90.50 95 LYS A O 1
ATOM 724 N N . PRO A 1 96 ? 8.855 -0.140 -28.005 1.00 92.88 96 PRO A N 1
ATOM 725 C CA . PRO A 1 96 ? 9.991 0.766 -28.038 1.00 92.88 96 PRO A CA 1
ATOM 726 C C . PRO A 1 96 ? 10.701 0.734 -26.685 1.00 92.88 96 PRO A C 1
ATOM 728 O O . PRO A 1 96 ? 10.048 0.710 -25.634 1.00 92.88 96 PRO A O 1
ATOM 731 N N . ALA A 1 97 ? 12.032 0.743 -26.719 1.00 94.94 97 ALA A N 1
ATOM 732 C CA . ALA A 1 97 ? 12.833 0.670 -25.512 1.00 94.94 97 ALA A CA 1
ATOM 733 C C . ALA A 1 97 ? 14.141 1.456 -25.606 1.00 94.94 97 ALA A C 1
ATOM 735 O O . ALA A 1 97 ? 14.743 1.580 -26.676 1.00 94.94 97 ALA A O 1
ATOM 736 N N . ILE A 1 98 ? 14.596 1.933 -24.450 1.00 95.81 98 ILE A N 1
ATOM 737 C CA . ILE A 1 98 ? 15.981 2.336 -24.218 1.00 95.81 98 ILE A CA 1
ATOM 738 C C . ILE A 1 98 ? 16.637 1.227 -23.400 1.00 95.81 98 ILE A C 1
ATOM 740 O O . ILE A 1 98 ? 16.169 0.904 -22.312 1.00 95.81 98 ILE A O 1
ATOM 744 N N . LEU A 1 99 ? 17.706 0.651 -23.931 1.00 94.62 99 LEU A N 1
ATOM 745 C CA . LEU A 1 99 ? 18.496 -0.405 -23.315 1.00 94.62 99 LEU A CA 1
ATOM 746 C C . LEU A 1 99 ? 19.817 0.190 -22.834 1.00 94.62 99 LEU A C 1
ATOM 748 O O . LEU A 1 99 ? 20.465 0.937 -23.570 1.00 94.62 99 LEU A O 1
ATOM 752 N N . ILE A 1 100 ? 20.203 -0.127 -21.606 1.00 95.06 100 ILE A N 1
ATOM 753 C CA . ILE A 1 100 ? 21.464 0.281 -20.992 1.00 95.06 100 ILE A CA 1
ATOM 754 C C . ILE A 1 100 ? 22.155 -0.990 -20.511 1.00 95.06 100 ILE A C 1
ATOM 756 O O . ILE A 1 100 ? 21.707 -1.623 -19.551 1.00 95.06 100 ILE A O 1
ATOM 760 N N . ASP A 1 101 ? 23.253 -1.341 -21.173 1.00 93.75 101 ASP A N 1
ATOM 761 C CA . ASP A 1 101 ? 23.942 -2.611 -20.981 1.00 93.75 101 ASP A CA 1
ATOM 762 C C . ASP A 1 101 ? 25.360 -2.415 -20.450 1.00 93.75 101 ASP A C 1
ATOM 764 O O . ASP A 1 101 ? 26.177 -1.695 -21.027 1.00 93.75 101 ASP A O 1
ATOM 768 N N . GLN A 1 102 ? 25.675 -3.132 -19.372 1.00 92.00 102 GLN A N 1
ATOM 769 C CA . GLN A 1 102 ? 27.030 -3.339 -18.868 1.00 92.00 102 GLN A CA 1
ATOM 770 C C . GLN A 1 102 ? 27.248 -4.842 -18.595 1.00 92.00 102 GLN A C 1
ATOM 772 O O . GLN A 1 102 ? 27.235 -5.288 -17.438 1.00 92.00 102 GLN A O 1
ATOM 777 N N . PRO A 1 103 ? 27.493 -5.640 -19.653 1.00 88.19 103 PRO A N 1
ATOM 778 C CA . PRO A 1 103 ? 27.537 -7.103 -19.603 1.00 88.19 103 PRO A CA 1
ATOM 779 C C . PRO A 1 103 ? 28.581 -7.646 -18.625 1.00 88.19 103 PRO A C 1
ATOM 781 O O . PRO A 1 103 ? 28.317 -8.600 -17.902 1.00 88.19 103 PRO A O 1
ATOM 784 N N . ARG A 1 104 ? 29.744 -6.986 -18.501 1.00 87.38 104 ARG A N 1
ATOM 785 C CA . ARG A 1 104 ? 30.807 -7.373 -17.547 1.00 87.38 104 ARG A CA 1
ATOM 786 C C . ARG A 1 104 ? 30.360 -7.374 -16.082 1.00 87.38 104 ARG A C 1
ATOM 788 O O . ARG A 1 104 ? 31.002 -8.004 -15.246 1.00 87.38 104 ARG A O 1
ATOM 795 N N . LYS A 1 105 ? 29.305 -6.627 -15.749 1.00 86.81 105 LYS A N 1
ATOM 796 C CA . LYS A 1 105 ? 28.701 -6.605 -14.408 1.00 86.81 105 LYS A CA 1
ATOM 797 C C . LYS A 1 105 ? 27.357 -7.336 -14.356 1.00 86.81 105 LYS A C 1
ATOM 799 O O . LYS A 1 105 ? 26.763 -7.387 -13.284 1.00 86.81 105 LYS A O 1
ATOM 804 N N . GLY A 1 106 ? 26.886 -7.877 -15.483 1.00 87.06 106 GLY A N 1
ATOM 805 C CA . GLY A 1 106 ? 25.545 -8.440 -15.627 1.00 87.06 106 GLY A CA 1
ATOM 806 C C . GLY A 1 106 ? 24.446 -7.409 -15.375 1.00 87.06 106 GLY A C 1
ATOM 807 O O . GLY A 1 106 ? 23.388 -7.761 -14.868 1.00 87.06 106 GLY A O 1
ATOM 808 N N . TRP A 1 107 ? 24.713 -6.122 -15.619 1.00 90.69 107 TRP A N 1
ATOM 809 C CA . TRP A 1 107 ? 23.730 -5.061 -15.413 1.00 90.69 107 TRP A CA 1
ATOM 810 C C . TRP A 1 107 ? 23.074 -4.728 -16.739 1.00 90.69 107 TRP A C 1
ATOM 812 O O . TRP A 1 107 ? 23.734 -4.249 -17.657 1.00 90.69 107 TRP A O 1
ATOM 822 N N . HIS A 1 108 ? 21.775 -4.970 -16.790 1.00 92.62 108 HIS A N 1
ATOM 823 C CA . HIS A 1 108 ? 20.928 -4.753 -17.950 1.00 92.62 108 HIS A CA 1
ATOM 824 C C . HIS A 1 108 ? 19.723 -3.968 -17.459 1.00 92.62 108 HIS A C 1
ATOM 826 O O . HIS A 1 108 ? 19.106 -4.351 -16.459 1.00 92.62 108 HIS A O 1
ATOM 832 N N . THR A 1 109 ? 19.475 -2.818 -18.077 1.00 94.81 109 THR A N 1
ATOM 833 C CA . THR A 1 109 ? 18.318 -1.979 -17.766 1.00 94.81 109 THR A CA 1
ATOM 834 C C . THR A 1 109 ? 17.557 -1.685 -19.041 1.00 94.81 109 THR A C 1
ATOM 836 O O . THR A 1 109 ? 18.138 -1.159 -19.988 1.00 94.81 109 THR A O 1
ATOM 839 N N . SER A 1 110 ? 16.264 -1.972 -19.046 1.00 94.62 110 SER A N 1
ATOM 840 C CA . SER A 1 110 ? 15.361 -1.632 -20.134 1.00 94.62 110 SER A CA 1
ATOM 841 C C . SER A 1 110 ? 14.323 -0.624 -19.642 1.00 94.62 110 SER A C 1
ATOM 843 O O . SER A 1 110 ? 13.714 -0.764 -18.584 1.00 94.62 110 SER A O 1
ATOM 845 N N . ILE A 1 111 ? 14.151 0.456 -20.398 1.00 95.38 111 ILE A N 1
ATOM 846 C CA . ILE A 1 111 ? 13.109 1.460 -20.183 1.00 95.38 111 ILE A CA 1
ATOM 847 C C . ILE A 1 111 ? 12.134 1.315 -21.335 1.00 95.38 111 ILE A C 1
ATOM 849 O O . ILE A 1 111 ? 12.521 1.470 -22.490 1.00 95.38 111 ILE A O 1
ATOM 853 N N . THR A 1 112 ? 10.878 1.029 -21.029 1.00 94.12 112 THR A N 1
ATOM 854 C CA . THR A 1 112 ? 9.810 0.806 -22.004 1.00 94.12 112 THR A CA 1
ATOM 855 C C . THR A 1 112 ? 8.653 1.766 -21.758 1.00 94.12 112 THR A C 1
ATOM 857 O O . THR A 1 112 ? 8.595 2.464 -20.747 1.00 94.12 112 THR A O 1
ATOM 860 N N . SER A 1 113 ? 7.676 1.760 -22.665 1.00 91.12 113 SER A N 1
ATOM 861 C CA . SER A 1 113 ? 6.403 2.476 -22.479 1.00 91.12 113 SER A CA 1
ATOM 862 C C . SER A 1 113 ? 5.646 2.103 -21.196 1.00 91.12 113 SER A C 1
ATOM 864 O O . SER A 1 113 ? 4.846 2.899 -20.714 1.00 91.12 113 SER A O 1
ATOM 866 N N . THR A 1 114 ? 5.887 0.911 -20.643 1.00 90.56 114 THR A N 1
ATOM 867 C CA . THR A 1 114 ? 5.187 0.406 -19.456 1.00 90.56 114 THR A CA 1
ATOM 868 C C . THR A 1 114 ? 5.999 0.533 -18.178 1.00 90.56 114 THR A C 1
ATOM 870 O O . THR A 1 114 ? 5.446 0.306 -17.109 1.00 90.56 114 THR A O 1
ATOM 873 N N . GLY A 1 115 ? 7.288 0.870 -18.233 1.00 94.62 115 GLY A N 1
ATOM 874 C CA . GLY A 1 115 ? 8.093 0.861 -17.019 1.00 94.62 115 GLY A CA 1
ATOM 875 C C . GLY A 1 115 ? 9.596 0.776 -17.218 1.00 94.62 115 GLY A C 1
ATOM 876 O O . GLY A 1 115 ? 10.108 0.921 -18.326 1.00 94.62 115 GLY A O 1
ATOM 877 N N . ILE A 1 116 ? 10.287 0.525 -16.110 1.00 95.44 116 ILE A N 1
ATOM 878 C CA . ILE A 1 116 ? 11.738 0.350 -16.042 1.00 95.44 116 ILE A CA 1
ATOM 879 C C . ILE A 1 116 ? 12.017 -1.016 -15.432 1.00 95.44 116 ILE A C 1
ATOM 881 O O . ILE A 1 116 ? 11.516 -1.321 -14.351 1.00 95.44 116 ILE A O 1
ATOM 885 N N . GLU A 1 117 ? 12.845 -1.811 -16.091 1.00 93.69 117 GLU A N 1
ATOM 886 C CA . GLU A 1 117 ? 13.295 -3.106 -15.603 1.00 93.69 117 GLU A CA 1
ATOM 887 C C . GLU A 1 117 ? 14.815 -3.110 -15.467 1.00 93.69 117 GLU A C 1
ATOM 889 O O . GLU A 1 117 ? 15.544 -2.760 -16.388 1.00 93.69 117 GLU A O 1
ATOM 894 N N . TRP A 1 118 ? 15.297 -3.516 -14.297 1.00 93.56 118 TRP A N 1
ATOM 895 C CA . TRP A 1 118 ? 16.694 -3.828 -14.030 1.00 93.56 118 TRP A CA 1
ATOM 896 C C . TRP A 1 118 ? 16.850 -5.348 -14.045 1.00 93.56 118 TRP A C 1
ATOM 898 O O . TRP A 1 118 ? 16.917 -5.981 -12.987 1.00 93.56 118 TRP A O 1
ATOM 908 N N . GLU A 1 119 ? 16.899 -5.937 -15.239 1.00 82.12 119 GLU A N 1
ATOM 909 C CA . GLU A 1 119 ? 16.905 -7.390 -15.478 1.00 82.12 119 GLU A CA 1
ATOM 910 C C . GLU A 1 119 ? 18.016 -8.090 -14.684 1.00 82.12 119 GLU A C 1
ATOM 912 O O . GLU A 1 119 ? 17.781 -9.070 -13.976 1.00 82.12 119 GLU A O 1
ATOM 917 N N . GLY A 1 120 ? 19.218 -7.503 -14.680 1.00 76.31 120 GLY A N 1
ATOM 918 C CA . GLY A 1 120 ? 20.372 -8.012 -13.929 1.00 76.31 120 GLY A CA 1
ATOM 919 C C . GLY A 1 120 ? 20.178 -8.075 -12.409 1.00 76.31 120 GLY A C 1
ATOM 920 O O . GLY A 1 120 ? 20.900 -8.785 -11.711 1.00 76.31 120 GLY A O 1
ATOM 921 N N . ARG A 1 121 ? 19.205 -7.328 -11.877 1.00 79.25 121 ARG A N 1
ATOM 922 C CA . ARG A 1 121 ? 18.870 -7.281 -10.447 1.00 79.25 121 ARG A CA 1
ATOM 923 C C . ARG A 1 121 ? 17.474 -7.806 -10.136 1.00 79.25 121 ARG A C 1
ATOM 925 O O . ARG A 1 121 ? 17.109 -7.835 -8.967 1.00 79.25 121 ARG A O 1
ATOM 932 N N . LYS A 1 122 ? 16.721 -8.240 -11.152 1.00 88.31 122 LYS A N 1
ATOM 933 C CA . LYS A 1 122 ? 15.354 -8.759 -11.028 1.00 88.31 122 LYS A CA 1
ATOM 934 C C . LYS A 1 122 ? 14.376 -7.757 -10.408 1.00 88.31 122 LYS A C 1
ATOM 936 O O . LYS A 1 122 ? 13.390 -8.175 -9.811 1.00 88.31 122 LYS A O 1
ATOM 941 N N . TYR A 1 123 ? 14.628 -6.456 -10.542 1.00 94.19 123 TYR A N 1
ATOM 942 C CA . TYR A 1 123 ? 13.683 -5.426 -10.108 1.00 94.19 123 TYR A CA 1
ATOM 943 C C . TYR A 1 123 ? 12.992 -4.813 -11.309 1.00 94.19 123 TYR A C 1
ATOM 945 O O . TYR A 1 123 ? 13.637 -4.562 -12.324 1.00 94.19 123 TYR A O 1
ATOM 953 N N . ARG A 1 124 ? 11.708 -4.489 -11.171 1.00 94.50 124 ARG A N 1
ATOM 954 C CA . ARG A 1 124 ? 11.004 -3.674 -12.163 1.00 94.50 124 ARG A CA 1
ATOM 955 C C . ARG A 1 124 ? 9.978 -2.753 -11.525 1.00 94.50 124 ARG A C 1
ATOM 957 O O . ARG A 1 124 ? 9.421 -3.067 -10.472 1.00 94.50 124 ARG A O 1
ATOM 964 N N . ILE A 1 125 ? 9.756 -1.619 -12.176 1.00 95.81 125 ILE A N 1
ATOM 965 C CA . ILE A 1 125 ? 8.679 -0.675 -11.897 1.00 95.81 125 ILE A CA 1
ATOM 966 C C . ILE A 1 125 ? 7.777 -0.664 -13.117 1.00 95.81 125 ILE A C 1
ATOM 968 O O . ILE A 1 125 ? 8.237 -0.334 -14.206 1.00 95.81 125 ILE A O 1
ATOM 972 N N . GLU A 1 126 ? 6.507 -0.988 -12.927 1.00 94.38 126 GLU A N 1
ATOM 973 C CA . GLU A 1 126 ? 5.508 -1.039 -13.988 1.00 94.38 126 GLU A CA 1
ATOM 974 C C . GLU A 1 126 ? 4.406 -0.016 -13.723 1.00 94.38 126 GLU A C 1
ATOM 976 O O . GLU A 1 126 ? 3.822 0.028 -12.638 1.00 94.38 126 GLU A O 1
ATOM 981 N N . GLY A 1 127 ? 4.117 0.808 -14.723 1.00 94.25 127 GLY A N 1
ATOM 982 C CA . GLY A 1 127 ? 2.902 1.601 -14.786 1.00 94.25 127 GLY A CA 1
ATOM 983 C C . GLY A 1 127 ? 1.759 0.764 -15.352 1.00 94.25 127 GLY A C 1
ATOM 984 O O . GLY A 1 127 ? 1.902 0.117 -16.389 1.00 94.25 127 GLY A O 1
ATOM 985 N N . ALA A 1 128 ? 0.609 0.811 -14.688 1.00 89.75 128 ALA A N 1
ATOM 986 C CA . ALA A 1 128 ? -0.642 0.227 -15.153 1.00 89.75 128 ALA A CA 1
ATOM 987 C C . ALA A 1 128 ? -1.775 1.267 -15.037 1.00 89.75 128 ALA A C 1
ATOM 989 O O . ALA A 1 128 ? -1.608 2.284 -14.360 1.00 89.75 128 ALA A O 1
ATOM 990 N N . PRO A 1 129 ? -2.951 1.040 -15.654 1.00 90.12 129 PRO A N 1
ATOM 991 C CA . PRO A 1 129 ? -4.052 2.010 -15.630 1.00 90.12 129 PRO A CA 1
ATOM 992 C C . PRO A 1 129 ? -4.494 2.446 -14.226 1.00 90.12 129 PRO A C 1
ATOM 994 O O . PRO A 1 129 ? -5.037 3.532 -14.056 1.00 90.12 129 PRO A O 1
ATOM 997 N N . ASN A 1 130 ? -4.265 1.600 -13.223 1.00 90.56 130 ASN A N 1
ATOM 998 C CA . ASN A 1 130 ? -4.674 1.802 -11.840 1.00 90.56 130 ASN A CA 1
ATOM 999 C C . ASN A 1 130 ? -3.508 2.097 -10.886 1.00 90.56 130 ASN A C 1
ATOM 1001 O O . ASN A 1 130 ? -3.721 2.051 -9.675 1.00 90.56 130 ASN A O 1
ATOM 1005 N N . GLY A 1 131 ? -2.289 2.362 -11.374 1.00 94.31 131 GLY A N 1
ATOM 1006 C CA . GLY A 1 131 ? -1.184 2.715 -10.484 1.00 94.31 131 GLY A CA 1
ATOM 1007 C C . GLY A 1 131 ? 0.222 2.385 -10.969 1.00 94.31 131 GLY A C 1
ATOM 1008 O O . GLY A 1 131 ? 0.470 2.138 -12.147 1.00 94.31 131 GLY A O 1
ATOM 1009 N N . ILE A 1 132 ? 1.144 2.384 -10.010 1.00 95.69 132 ILE A N 1
ATOM 1010 C CA . ILE A 1 132 ? 2.556 2.047 -10.184 1.00 95.69 132 ILE A CA 1
ATOM 1011 C C . ILE A 1 132 ? 2.896 0.888 -9.252 1.00 95.69 132 ILE A C 1
ATOM 1013 O O . ILE A 1 132 ? 2.588 0.918 -8.057 1.00 95.69 132 ILE A O 1
ATOM 1017 N N . PHE A 1 133 ? 3.563 -0.121 -9.800 1.00 95.19 133 PHE A N 1
ATOM 1018 C CA . PHE A 1 133 ? 3.842 -1.382 -9.131 1.00 95.19 133 PHE A CA 1
ATOM 1019 C C . PHE A 1 133 ? 5.338 -1.657 -9.144 1.00 95.19 133 PHE A C 1
ATOM 1021 O O . PHE A 1 133 ? 5.993 -1.523 -10.174 1.00 95.19 133 PHE A O 1
ATOM 1028 N N . MET A 1 134 ? 5.881 -2.036 -7.991 1.00 95.75 134 MET A N 1
ATOM 1029 C CA . MET A 1 134 ? 7.295 -2.343 -7.815 1.00 95.75 134 MET A CA 1
ATOM 1030 C C . MET A 1 134 ? 7.447 -3.822 -7.484 1.00 95.75 134 MET A C 1
ATOM 1032 O O . MET A 1 134 ? 6.818 -4.316 -6.544 1.00 95.75 134 MET A O 1
ATOM 1036 N N . PHE A 1 135 ? 8.304 -4.517 -8.224 1.00 94.19 135 PHE A N 1
ATOM 1037 C CA . PHE A 1 135 ? 8.492 -5.958 -8.095 1.00 94.19 135 PHE A CA 1
ATOM 1038 C C . PHE A 1 135 ? 9.954 -6.332 -7.872 1.00 94.19 135 PHE A C 1
ATOM 1040 O O . PHE A 1 135 ? 10.858 -5.672 -8.384 1.00 94.19 135 PHE A O 1
ATOM 1047 N N . GLU A 1 136 ? 10.151 -7.444 -7.167 1.00 93.81 136 GLU A N 1
ATOM 1048 C CA . GLU A 1 136 ? 11.374 -8.244 -7.161 1.00 93.81 136 GLU A CA 1
ATOM 1049 C C . GLU A 1 136 ? 11.034 -9.650 -7.677 1.00 93.81 136 GLU A C 1
ATOM 1051 O O . GLU A 1 136 ? 10.240 -10.375 -7.074 1.00 93.81 136 GLU A O 1
ATOM 1056 N N . ASN A 1 137 ? 11.615 -10.056 -8.805 1.00 89.69 137 ASN A N 1
ATOM 1057 C CA . ASN A 1 137 ? 11.176 -11.211 -9.592 1.00 89.69 137 ASN A CA 1
ATOM 1058 C C . ASN A 1 137 ? 9.665 -11.125 -9.906 1.00 89.69 137 ASN A C 1
ATOM 1060 O O . ASN A 1 137 ? 9.214 -10.226 -10.612 1.00 89.69 137 ASN A O 1
ATOM 1064 N N . SER A 1 138 ? 8.872 -12.060 -9.383 1.00 87.62 138 SER A N 1
ATOM 1065 C CA . SER A 1 138 ? 7.411 -12.094 -9.516 1.00 87.62 138 SER A CA 1
ATOM 1066 C C . SER A 1 138 ? 6.687 -11.581 -8.267 1.00 87.62 138 SER A C 1
ATOM 1068 O O . SER A 1 138 ? 5.460 -11.566 -8.237 1.00 87.62 138 SER A O 1
ATOM 1070 N N . THR A 1 139 ? 7.423 -11.165 -7.233 1.00 90.19 139 THR A N 1
ATOM 1071 C CA . THR A 1 139 ? 6.856 -10.723 -5.958 1.00 90.19 139 THR A CA 1
ATOM 1072 C C . THR A 1 139 ? 6.640 -9.218 -5.978 1.00 90.19 139 THR A C 1
ATOM 1074 O O . THR A 1 139 ? 7.583 -8.453 -6.178 1.00 90.19 139 THR A O 1
ATOM 1077 N N . GLN A 1 140 ? 5.404 -8.776 -5.737 1.00 90.12 140 GLN A N 1
ATOM 1078 C CA . GLN A 1 140 ? 5.101 -7.357 -5.561 1.00 90.12 140 GLN A CA 1
ATOM 1079 C C . GLN A 1 140 ? 5.642 -6.885 -4.206 1.00 90.12 140 GLN A C 1
ATOM 1081 O O . GLN A 1 140 ? 5.222 -7.375 -3.156 1.00 90.12 140 GLN A O 1
ATOM 1086 N N . LEU A 1 141 ? 6.554 -5.915 -4.229 1.00 92.88 141 LEU A N 1
ATOM 1087 C CA . LEU A 1 141 ? 7.101 -5.294 -3.024 1.00 92.88 141 LEU A CA 1
ATOM 1088 C C . LEU A 1 141 ? 6.132 -4.244 -2.487 1.00 92.88 141 LEU A C 1
ATOM 1090 O O . LEU A 1 141 ? 5.685 -4.309 -1.342 1.00 92.88 141 LEU A O 1
ATOM 1094 N N . VAL A 1 142 ? 5.805 -3.282 -3.350 1.00 95.25 142 VAL A N 1
ATOM 1095 C CA . VAL A 1 142 ? 4.953 -2.135 -3.048 1.00 95.25 142 VAL A CA 1
ATOM 1096 C C . VAL A 1 142 ? 4.137 -1.796 -4.289 1.00 95.25 142 VAL A C 1
ATOM 1098 O O . VAL A 1 142 ? 4.629 -1.883 -5.415 1.00 95.25 142 VAL A O 1
ATOM 1101 N N . ARG A 1 143 ? 2.890 -1.383 -4.082 1.00 94.31 143 ARG A N 1
ATOM 1102 C CA . ARG A 1 143 ? 2.059 -0.738 -5.099 1.00 94.31 143 ARG A CA 1
ATOM 1103 C C . ARG A 1 143 ? 1.533 0.590 -4.583 1.00 94.31 143 ARG A C 1
ATOM 1105 O O . ARG A 1 143 ? 1.125 0.689 -3.426 1.00 94.31 143 ARG A O 1
ATOM 1112 N N . PHE A 1 144 ? 1.476 1.564 -5.475 1.00 95.00 144 PHE A N 1
ATOM 1113 C CA . PHE A 1 144 ? 0.697 2.781 -5.314 1.00 95.00 144 PHE A CA 1
ATOM 1114 C C . PHE A 1 144 ? -0.441 2.689 -6.311 1.00 95.00 144 PHE A C 1
ATOM 1116 O O . PHE A 1 144 ? -0.202 2.766 -7.514 1.00 95.00 144 PHE A O 1
ATOM 1123 N N . SER A 1 145 ? -1.657 2.454 -5.830 1.00 93.56 145 SER A N 1
ATOM 1124 C CA . SER A 1 145 ? -2.792 2.195 -6.712 1.00 93.56 145 SER A CA 1
ATOM 1125 C C . SER A 1 145 ? -4.009 3.014 -6.337 1.00 93.56 145 SER A C 1
ATOM 1127 O O . SER A 1 145 ? -4.227 3.303 -5.164 1.00 93.56 145 SER A O 1
ATOM 1129 N N . THR A 1 146 ? -4.821 3.342 -7.331 1.00 90.38 146 THR A N 1
ATOM 1130 C CA . THR A 1 146 ? -6.114 3.989 -7.135 1.00 90.38 146 THR A CA 1
ATOM 1131 C C . THR A 1 146 ? -7.229 3.045 -7.562 1.00 90.38 146 THR A C 1
ATOM 1133 O O . THR A 1 146 ? -7.083 2.245 -8.490 1.00 90.38 146 THR A O 1
ATOM 1136 N N . ASN A 1 147 ? -8.354 3.109 -6.860 1.00 82.81 147 ASN A N 1
ATOM 1137 C CA . ASN A 1 147 ? -9.577 2.425 -7.248 1.00 82.81 147 ASN A CA 1
ATOM 1138 C C . ASN A 1 147 ? -10.755 3.370 -7.024 1.00 82.81 147 ASN A C 1
ATOM 1140 O O . ASN A 1 147 ? -11.255 3.485 -5.907 1.00 82.81 147 ASN A O 1
ATOM 1144 N N . TYR A 1 148 ? -11.171 4.061 -8.085 1.00 81.50 148 TYR A N 1
ATOM 1145 C CA . TYR A 1 148 ? -12.171 5.129 -8.020 1.00 81.50 148 TYR A CA 1
ATOM 1146 C C . TYR A 1 148 ? -11.804 6.214 -6.991 1.00 81.50 148 TYR A C 1
ATOM 1148 O O . TYR A 1 148 ? -10.943 7.046 -7.266 1.00 81.50 148 TYR A O 1
ATOM 1156 N N . SER A 1 149 ? -12.461 6.206 -5.829 1.00 85.00 149 SER A N 1
ATOM 1157 C CA . SER A 1 149 ? -12.299 7.152 -4.721 1.00 85.00 149 SER A CA 1
ATOM 1158 C C . SER A 1 149 ? -11.171 6.798 -3.755 1.00 85.00 149 SER A C 1
ATOM 1160 O O . SER A 1 149 ? -10.791 7.637 -2.939 1.00 85.00 149 SER A O 1
ATOM 1162 N N . ASP A 1 150 ? -10.658 5.571 -3.823 1.00 89.44 150 ASP A N 1
ATOM 1163 C CA . ASP A 1 150 ? -9.725 5.053 -2.833 1.00 89.44 150 ASP A CA 1
ATOM 1164 C C . ASP A 1 150 ? -8.288 5.097 -3.355 1.00 89.44 150 ASP A C 1
ATOM 1166 O O . ASP A 1 150 ? -8.007 4.772 -4.514 1.00 89.44 150 ASP A O 1
ATOM 1170 N N . ILE A 1 151 ? -7.369 5.472 -2.470 1.00 91.50 151 ILE A N 1
ATOM 1171 C CA . ILE A 1 151 ? -5.928 5.483 -2.705 1.00 91.50 151 ILE A CA 1
ATOM 1172 C C . ILE A 1 151 ? -5.296 4.451 -1.780 1.00 91.50 151 ILE A C 1
ATOM 1174 O O . ILE A 1 151 ? -5.426 4.523 -0.558 1.00 91.50 151 ILE A O 1
ATOM 1178 N N . ASP A 1 152 ? -4.579 3.510 -2.381 1.00 93.75 152 ASP A N 1
ATOM 1179 C CA . ASP A 1 152 ? -3.988 2.360 -1.717 1.00 93.75 152 ASP A CA 1
ATOM 1180 C C . ASP A 1 152 ? -2.455 2.430 -1.799 1.00 93.75 152 ASP A C 1
ATOM 1182 O O . ASP A 1 152 ? -1.878 2.531 -2.887 1.00 93.75 152 ASP A O 1
ATOM 1186 N N . ILE A 1 153 ? -1.795 2.271 -0.651 1.00 95.00 153 ILE A N 1
ATOM 1187 C CA . ILE A 1 153 ? -0.395 1.844 -0.563 1.00 95.00 153 ILE A CA 1
ATOM 1188 C C . ILE A 1 153 ? -0.406 0.376 -0.152 1.00 95.00 153 ILE A C 1
ATOM 1190 O O . ILE A 1 153 ? -0.679 0.033 0.999 1.00 95.00 153 ILE A O 1
ATOM 1194 N N . GLY A 1 154 ? -0.167 -0.507 -1.116 1.00 93.38 154 GLY A N 1
ATOM 1195 C CA . GLY A 1 154 ? -0.232 -1.948 -0.906 1.00 93.38 154 GLY A CA 1
ATOM 1196 C C . GLY A 1 154 ? 1.145 -2.570 -0.747 1.00 93.38 154 GLY A C 1
ATOM 1197 O O . GLY A 1 154 ? 2.015 -2.385 -1.591 1.00 93.38 154 GLY A O 1
ATOM 1198 N N . PHE A 1 155 ? 1.296 -3.377 0.288 1.00 92.38 155 PHE A N 1
ATOM 1199 C CA . PHE A 1 155 ? 2.357 -4.363 0.447 1.00 92.38 155 PHE A CA 1
ATOM 1200 C C . PHE A 1 155 ? 1.795 -5.752 0.110 1.00 92.38 155 PHE A C 1
ATOM 1202 O O . PHE A 1 155 ? 0.614 -5.893 -0.213 1.00 92.38 155 PHE A O 1
ATOM 1209 N N . ASN A 1 156 ? 2.619 -6.798 0.202 1.00 87.38 156 ASN A N 1
ATOM 1210 C CA . ASN A 1 156 ? 2.184 -8.159 -0.129 1.00 87.38 156 ASN A CA 1
ATOM 1211 C C . ASN A 1 156 ? 0.997 -8.640 0.741 1.00 87.38 156 ASN A C 1
ATOM 1213 O O . ASN A 1 156 ? 0.033 -9.204 0.233 1.00 87.38 156 ASN A O 1
ATOM 1217 N N . TYR A 1 157 ? 1.029 -8.358 2.049 1.00 88.88 157 TYR A N 1
ATOM 1218 C CA . TYR A 1 157 ? 0.031 -8.865 3.007 1.00 88.88 157 TYR A CA 1
ATOM 1219 C C . TYR A 1 157 ? -0.867 -7.797 3.632 1.00 88.88 157 TYR A C 1
ATOM 1221 O O . TYR A 1 157 ? -1.867 -8.140 4.259 1.00 88.88 157 TYR A O 1
ATOM 1229 N N . VAL A 1 158 ? -0.531 -6.519 3.474 1.00 94.06 158 VAL A N 1
ATOM 1230 C CA . VAL A 1 158 ? -1.253 -5.403 4.093 1.00 94.06 158 VAL A CA 1
ATOM 1231 C C . VAL A 1 158 ? -1.396 -4.263 3.096 1.00 94.06 158 VAL A C 1
ATOM 1233 O O . VAL A 1 158 ? -0.468 -3.976 2.345 1.00 94.06 158 VAL A O 1
ATOM 1236 N N . THR A 1 159 ? -2.550 -3.608 3.085 1.00 94.31 159 THR A N 1
ATOM 1237 C CA . THR A 1 159 ? -2.799 -2.395 2.306 1.00 94.31 159 THR A CA 1
ATOM 1238 C C . THR A 1 159 ? -3.198 -1.271 3.248 1.00 94.31 159 THR A C 1
ATOM 1240 O O . THR A 1 159 ? -4.115 -1.424 4.049 1.00 94.31 159 THR A O 1
ATOM 1243 N N . LEU A 1 160 ? -2.522 -0.134 3.135 1.00 94.56 160 LEU A N 1
ATOM 1244 C CA . LEU A 1 160 ? -2.942 1.114 3.755 1.00 94.56 160 LEU A CA 1
ATOM 1245 C C . LEU A 1 160 ? -3.849 1.838 2.769 1.00 94.56 160 LEU A C 1
ATOM 1247 O O . LEU A 1 160 ? -3.398 2.213 1.686 1.00 94.56 160 LEU A O 1
ATOM 1251 N N . ARG A 1 161 ? -5.116 2.005 3.131 1.00 93.12 161 ARG A N 1
ATOM 1252 C CA . ARG A 1 161 ? -6.124 2.622 2.273 1.00 93.12 161 ARG A CA 1
ATOM 1253 C C . ARG A 1 161 ? -6.591 3.946 2.854 1.00 93.12 161 ARG A C 1
ATOM 1255 O O . ARG A 1 161 ? -6.984 4.028 4.014 1.00 93.12 161 ARG A O 1
ATOM 1262 N N . SER A 1 162 ? -6.590 4.960 2.003 1.00 90.44 162 SER A N 1
ATOM 1263 C CA . SER A 1 162 ? -7.324 6.203 2.191 1.00 90.44 162 SER A CA 1
ATOM 1264 C C . SER A 1 162 ? -8.534 6.152 1.273 1.00 90.44 162 SER A C 1
ATOM 1266 O O . SER A 1 162 ? -8.376 6.258 0.059 1.00 90.44 162 SER A O 1
ATOM 1268 N N . GLY A 1 163 ? -9.722 5.964 1.835 1.00 84.06 163 GLY A N 1
ATOM 1269 C CA . GLY A 1 163 ? -10.939 5.774 1.055 1.00 84.06 163 GLY A CA 1
ATOM 1270 C C . GLY A 1 163 ? -12.123 6.552 1.600 1.00 84.06 163 GLY A C 1
ATOM 1271 O O . GLY A 1 163 ? -12.114 7.029 2.735 1.00 84.06 163 GLY A O 1
ATOM 1272 N N . THR A 1 164 ? -13.166 6.675 0.787 1.00 78.00 164 THR A N 1
ATOM 1273 C CA . THR A 1 164 ? -14.402 7.375 1.183 1.00 78.00 164 THR A CA 1
ATOM 1274 C C . THR A 1 164 ? -15.302 6.531 2.083 1.00 78.00 164 THR A C 1
ATOM 1276 O O . THR A 1 164 ? -16.221 7.064 2.696 1.00 78.00 164 THR A O 1
ATOM 1279 N N . TRP A 1 165 ? -15.065 5.219 2.153 1.00 69.88 165 TRP A N 1
ATOM 1280 C CA . TRP A 1 165 ? -15.992 4.248 2.746 1.00 69.88 165 TRP A CA 1
ATOM 1281 C C . TRP A 1 165 ? -15.964 4.104 4.272 1.00 69.88 165 TRP A C 1
ATOM 1283 O O . TRP A 1 165 ? -16.795 3.386 4.801 1.00 69.88 165 TRP A O 1
ATOM 1293 N N . ASP A 1 166 ? -15.123 4.850 4.988 1.00 69.19 166 ASP A N 1
ATOM 1294 C CA . ASP A 1 166 ? -15.180 4.958 6.454 1.00 69.19 166 ASP A CA 1
ATOM 1295 C C . ASP A 1 166 ? -14.809 6.376 6.884 1.00 69.19 166 ASP A C 1
ATOM 1297 O O . ASP A 1 166 ? -13.788 6.591 7.530 1.00 69.19 166 ASP A O 1
ATOM 1301 N N . ASN A 1 167 ? -15.579 7.384 6.466 1.00 71.56 167 ASN A N 1
ATOM 1302 C CA . ASN A 1 167 ? -15.368 8.776 6.889 1.00 71.56 167 ASN A CA 1
ATOM 1303 C C . ASN A 1 167 ? -13.926 9.286 6.724 1.00 71.56 167 ASN A C 1
ATOM 1305 O O . ASN A 1 167 ? -13.445 10.080 7.534 1.00 71.56 167 ASN A O 1
ATOM 1309 N N . TYR A 1 168 ? -13.238 8.845 5.667 1.00 80.81 168 TYR A N 1
ATOM 1310 C CA . TYR A 1 168 ? -11.862 9.242 5.363 1.00 80.81 168 TYR A CA 1
ATOM 1311 C C . TYR A 1 168 ? -10.823 8.810 6.417 1.00 80.81 168 TYR A C 1
ATOM 1313 O O . TYR A 1 168 ? -9.715 9.351 6.444 1.00 80.81 168 TYR A O 1
ATOM 1321 N N . TYR A 1 169 ? -11.144 7.836 7.279 1.00 85.81 169 TYR A N 1
ATOM 1322 C CA . TYR A 1 169 ? -10.159 7.226 8.169 1.00 85.81 169 TYR A CA 1
ATOM 1323 C C . TYR A 1 169 ? -9.128 6.415 7.377 1.00 85.81 169 TYR A C 1
ATOM 1325 O O . TYR A 1 169 ? -9.415 5.838 6.327 1.00 85.81 169 TYR A O 1
ATOM 1333 N N . LEU A 1 170 ? -7.909 6.341 7.918 1.00 90.25 170 LEU A N 1
ATOM 1334 C CA . LEU A 1 170 ? -6.907 5.404 7.428 1.00 90.25 170 LEU A CA 1
ATOM 1335 C C . LEU A 1 170 ? -7.360 3.980 7.752 1.00 90.25 170 LEU A C 1
ATOM 1337 O O . LEU A 1 170 ? -7.494 3.618 8.920 1.00 90.25 170 LEU A O 1
ATOM 1341 N N . GLN A 1 171 ? -7.529 3.167 6.718 1.00 91.06 171 GLN A N 1
ATOM 1342 C CA . GLN A 1 171 ? -7.875 1.760 6.848 1.00 91.06 171 GLN A CA 1
ATOM 1343 C C . GLN A 1 171 ? -6.617 0.902 6.698 1.00 91.06 171 GLN A C 1
ATOM 1345 O O . GLN A 1 171 ? -5.812 1.102 5.784 1.00 91.06 171 GLN A O 1
ATOM 1350 N N . VAL A 1 172 ? -6.464 -0.087 7.578 1.00 93.62 172 VAL A N 1
ATOM 1351 C CA . VAL A 1 172 ? -5.443 -1.132 7.451 1.00 93.62 172 VAL A CA 1
ATOM 1352 C C . VAL A 1 172 ? -6.151 -2.397 6.986 1.00 93.62 172 VAL A C 1
ATOM 1354 O O . VAL A 1 172 ? -6.898 -3.013 7.740 1.00 93.62 172 VAL A O 1
ATOM 1357 N N . MET A 1 173 ? -5.966 -2.739 5.716 1.00 92.50 173 MET A N 1
ATOM 1358 C CA . MET A 1 173 ? -6.616 -3.858 5.031 1.00 92.50 173 MET A CA 1
ATOM 1359 C C . MET A 1 173 ? -5.629 -5.000 4.812 1.00 92.50 173 MET A C 1
ATOM 1361 O O . MET A 1 173 ? -4.417 -4.788 4.812 1.00 92.50 173 MET A O 1
ATOM 1365 N N . ASP A 1 174 ? -6.120 -6.205 4.557 1.00 91.94 174 ASP A N 1
ATOM 1366 C CA . ASP A 1 174 ? -5.270 -7.278 4.048 1.00 91.94 174 ASP A CA 1
ATOM 1367 C C . ASP A 1 174 ? -4.776 -7.007 2.607 1.00 91.94 174 ASP A C 1
ATOM 1369 O O . ASP A 1 174 ? -5.193 -6.064 1.923 1.00 91.94 174 ASP A O 1
ATOM 1373 N N . GLY A 1 175 ? -3.831 -7.820 2.125 1.00 87.38 175 GLY A N 1
ATOM 1374 C CA . GLY A 1 175 ? -3.247 -7.666 0.784 1.00 87.38 175 GLY A CA 1
ATOM 1375 C C . GLY A 1 175 ? -4.286 -7.758 -0.344 1.00 87.38 175 GLY A C 1
ATOM 1376 O O . GLY A 1 175 ? -4.157 -7.068 -1.364 1.00 87.38 175 GLY A O 1
ATOM 1377 N N . GLY A 1 176 ? -5.335 -8.562 -0.126 1.00 85.50 176 GLY A N 1
ATOM 1378 C CA . GLY A 1 176 ? -6.475 -8.749 -1.027 1.00 85.50 176 GLY A CA 1
ATOM 1379 C C . GLY A 1 176 ? -7.525 -7.638 -0.962 1.00 85.50 176 GLY A C 1
ATOM 1380 O O . GLY A 1 176 ? -8.334 -7.527 -1.881 1.00 85.50 176 GLY A O 1
ATOM 1381 N N . LYS A 1 177 ? -7.474 -6.773 0.060 1.00 86.88 177 LYS A N 1
ATOM 1382 C CA . LYS A 1 177 ? -8.403 -5.653 0.275 1.00 86.88 177 LYS A CA 1
ATOM 1383 C C . LYS A 1 177 ? -9.844 -6.124 0.497 1.00 86.88 177 LYS A C 1
ATOM 1385 O O . LYS A 1 177 ? -10.784 -5.417 0.137 1.00 86.88 177 LYS A O 1
ATOM 1390 N N . THR A 1 178 ? -10.010 -7.318 1.063 1.00 86.88 178 THR A N 1
ATOM 1391 C CA . THR A 1 178 ? -11.318 -7.936 1.327 1.00 86.88 178 THR A CA 1
ATOM 1392 C C . THR A 1 178 ? -11.790 -7.685 2.754 1.00 86.88 178 THR A C 1
ATOM 1394 O O . THR A 1 178 ? -12.986 -7.753 3.024 1.00 86.88 178 THR A O 1
ATOM 1397 N N . ARG A 1 179 ? -10.866 -7.368 3.666 1.00 88.00 179 ARG A N 1
ATOM 1398 C CA . ARG A 1 179 ? -11.151 -7.141 5.087 1.00 88.00 179 ARG A CA 1
ATOM 1399 C C . ARG A 1 179 ? -10.103 -6.253 5.744 1.00 88.00 179 ARG A C 1
ATOM 1401 O O . ARG A 1 179 ? -8.967 -6.161 5.274 1.00 88.00 179 ARG A O 1
ATOM 1408 N N . HIS A 1 180 ? -10.485 -5.648 6.864 1.00 89.00 180 HIS A N 1
ATOM 1409 C CA . HIS A 1 180 ? -9.541 -4.999 7.767 1.00 89.00 180 HIS A CA 1
ATOM 1410 C C . HIS A 1 180 ? -8.605 -6.037 8.407 1.00 89.00 180 HIS A C 1
ATOM 1412 O O . HIS A 1 180 ? -8.981 -7.193 8.604 1.00 89.00 180 HIS A O 1
ATOM 1418 N N . THR A 1 181 ? -7.382 -5.622 8.731 1.00 89.75 181 THR A N 1
ATOM 1419 C CA . THR A 1 181 ? -6.373 -6.443 9.412 1.00 89.75 181 THR A CA 1
ATOM 1420 C C . THR A 1 181 ? -5.800 -5.714 10.628 1.00 89.75 181 THR A C 1
ATOM 1422 O O . THR A 1 181 ? -6.013 -4.516 10.818 1.00 89.75 181 THR A O 1
ATOM 1425 N N . GLY A 1 182 ? -5.099 -6.455 11.486 1.00 86.56 182 GLY A N 1
ATOM 1426 C CA . GLY A 1 182 ? -4.572 -5.953 12.752 1.00 86.56 182 GLY A CA 1
ATOM 1427 C C . GLY A 1 182 ? -3.316 -5.089 12.610 1.00 86.56 182 GLY A C 1
ATOM 1428 O O . GLY A 1 182 ? -2.587 -5.152 11.620 1.00 86.56 182 GLY A O 1
ATOM 1429 N N . ILE A 1 183 ? -3.035 -4.314 13.659 1.00 91.69 183 ILE A N 1
ATOM 1430 C CA . ILE A 1 183 ? -1.813 -3.517 13.806 1.00 91.69 183 ILE A CA 1
ATOM 1431 C C . ILE A 1 183 ? -1.077 -4.007 15.054 1.00 91.69 183 ILE A C 1
ATOM 1433 O O . ILE A 1 183 ? -1.632 -3.981 16.151 1.00 91.69 183 ILE A O 1
ATOM 1437 N N . ILE A 1 184 ? 0.186 -4.410 14.900 1.00 91.75 184 ILE A N 1
ATOM 1438 C CA . ILE A 1 184 ? 1.077 -4.713 16.026 1.00 91.75 184 ILE A CA 1
ATOM 1439 C C . ILE A 1 184 ? 2.018 -3.525 16.200 1.00 91.75 184 ILE A C 1
ATOM 1441 O O . ILE A 1 184 ? 2.823 -3.228 15.320 1.00 91.75 184 ILE A O 1
ATOM 1445 N N . ALA A 1 185 ? 1.917 -2.848 17.339 1.00 92.06 185 ALA A N 1
ATOM 1446 C CA . ALA A 1 185 ? 2.768 -1.719 17.685 1.00 92.06 185 ALA A CA 1
ATOM 1447 C C . ALA A 1 185 ? 3.244 -1.843 19.133 1.00 92.06 185 ALA A C 1
ATOM 1449 O O . ALA A 1 185 ? 2.545 -2.397 19.980 1.00 92.06 185 ALA A O 1
ATOM 1450 N N . SER A 1 186 ? 4.422 -1.291 19.424 1.00 94.56 186 SER A N 1
ATOM 1451 C CA . SER A 1 186 ? 4.898 -1.158 20.804 1.00 94.56 186 SER A CA 1
ATOM 1452 C C . SER A 1 186 ? 4.047 -0.176 21.611 1.00 94.56 186 SER A C 1
ATOM 1454 O O . SER A 1 186 ? 3.935 -0.322 22.825 1.00 94.56 186 SER A O 1
ATOM 1456 N N . GLU A 1 187 ? 3.448 0.824 20.953 1.00 93.06 187 GLU A N 1
ATOM 1457 C CA . GLU A 1 187 ? 2.644 1.846 21.614 1.00 93.06 187 GLU A CA 1
ATOM 1458 C C . GLU A 1 187 ? 1.634 2.515 20.670 1.00 93.06 187 GLU A C 1
ATOM 1460 O O . GLU A 1 187 ? 1.957 2.847 19.529 1.00 93.06 187 GLU A O 1
ATOM 1465 N N . PHE A 1 188 ? 0.436 2.799 21.194 1.00 90.75 188 PHE A N 1
ATOM 1466 C CA . PHE A 1 188 ? -0.568 3.666 20.573 1.00 90.75 188 PHE A CA 1
ATOM 1467 C C . PHE A 1 188 ? -0.787 4.907 21.445 1.00 90.75 188 PHE A C 1
ATOM 1469 O O . PHE A 1 188 ? -1.260 4.807 22.577 1.00 90.75 188 PHE A O 1
ATOM 1476 N N . ARG A 1 189 ? -0.450 6.094 20.924 1.00 91.19 189 ARG A N 1
ATOM 1477 C CA . ARG A 1 189 ? -0.631 7.373 21.630 1.00 91.19 189 ARG A CA 1
ATOM 1478 C C . ARG A 1 189 ? -1.736 8.202 20.990 1.00 91.19 189 ARG A C 1
ATOM 1480 O O . ARG A 1 189 ? -1.595 8.657 19.859 1.00 91.19 189 ARG A O 1
ATOM 1487 N N . ASN A 1 190 ? -2.783 8.490 21.756 1.00 90.06 190 ASN A N 1
ATOM 1488 C CA . ASN A 1 190 ? -3.832 9.412 21.329 1.00 90.06 190 ASN A CA 1
ATOM 1489 C C . ASN A 1 190 ? -3.420 10.863 21.586 1.00 90.06 190 ASN A C 1
ATOM 1491 O O . ASN A 1 190 ? -3.117 11.253 22.718 1.00 90.06 190 ASN A O 1
ATOM 1495 N N . SER A 1 191 ? -3.441 11.689 20.539 1.00 91.31 191 SER A N 1
ATOM 1496 C CA . SER A 1 191 ? -3.203 13.125 20.676 1.00 91.31 191 SER A CA 1
ATOM 1497 C C . SER A 1 191 ? -4.349 13.774 21.457 1.00 91.31 191 SER A C 1
ATOM 1499 O O . SER A 1 191 ? -5.492 13.825 21.008 1.00 91.31 191 SER A O 1
ATOM 1501 N N . SER A 1 192 ? -4.058 14.259 22.663 1.00 91.44 192 SER A N 1
ATOM 1502 C CA . SER A 1 192 ? -5.070 14.788 23.582 1.00 91.44 192 SER A CA 1
ATOM 1503 C C . SER A 1 192 ? -4.511 15.984 24.355 1.00 91.44 192 SER A C 1
ATOM 1505 O O . SER A 1 192 ? -4.108 15.872 25.508 1.00 91.44 192 SER A O 1
ATOM 1507 N N . GLN A 1 193 ? -4.430 17.148 23.701 1.00 95.75 193 GLN A N 1
ATOM 1508 C CA . GLN A 1 193 ? -3.882 18.378 24.295 1.00 95.75 193 GLN A CA 1
ATOM 1509 C C . GLN A 1 193 ? -4.935 19.492 24.343 1.00 95.75 193 GLN A C 1
ATOM 1511 O O . GLN A 1 193 ? -5.729 19.644 23.419 1.00 95.75 193 GLN A O 1
ATOM 1516 N N . ARG A 1 194 ? -4.912 20.338 25.383 1.00 95.19 194 ARG A N 1
ATOM 1517 C CA . ARG A 1 194 ? -5.843 21.480 25.505 1.00 95.19 194 ARG A CA 1
ATOM 1518 C C . ARG A 1 194 ? -5.719 22.465 24.337 1.00 95.19 194 ARG A C 1
ATOM 1520 O O . ARG A 1 194 ? -6.708 23.044 23.929 1.00 95.19 194 ARG A O 1
ATOM 1527 N N . LYS A 1 195 ? -4.526 22.608 23.752 1.00 96.62 195 LYS A N 1
ATOM 1528 C CA . LYS A 1 195 ? -4.302 23.488 22.592 1.00 96.62 195 LYS A CA 1
ATOM 1529 C C . LYS A 1 195 ? -5.045 23.042 21.321 1.00 96.62 195 LYS A C 1
ATOM 1531 O O . LYS A 1 195 ? -5.252 23.862 20.440 1.00 96.62 195 LYS A O 1
ATOM 1536 N N . ILE A 1 196 ? -5.416 21.760 21.229 1.00 95.56 196 ILE A N 1
ATOM 1537 C CA . ILE A 1 196 ? -6.164 21.187 20.095 1.00 95.56 196 ILE A CA 1
ATOM 1538 C C . ILE A 1 196 ? -7.624 20.865 20.458 1.00 95.56 196 ILE A C 1
ATOM 1540 O O . ILE A 1 196 ? -8.337 20.285 19.648 1.00 95.56 196 ILE A O 1
ATOM 1544 N N . LYS A 1 197 ? -8.075 21.199 21.678 1.00 95.62 197 LYS A N 1
ATOM 1545 C CA . LYS A 1 197 ? -9.426 20.904 22.180 1.00 95.62 197 LYS A CA 1
ATOM 1546 C C . LYS A 1 197 ? -10.073 22.166 22.741 1.00 95.62 197 LYS A C 1
ATOM 1548 O O . LYS A 1 197 ? -9.508 22.825 23.607 1.00 95.62 197 LYS A O 1
ATOM 1553 N N . THR A 1 198 ? -11.291 22.462 22.306 1.00 96.50 198 THR A N 1
ATOM 1554 C CA . THR A 1 198 ? -12.116 23.554 22.844 1.00 96.50 198 THR A CA 1
ATOM 1555 C C . THR A 1 198 ? -13.405 23.002 23.454 1.00 96.50 198 THR A C 1
ATOM 1557 O O . THR A 1 198 ? -13.704 21.821 23.297 1.00 96.50 198 THR A O 1
ATOM 1560 N N . GLY A 1 199 ? -14.150 23.827 24.194 1.00 95.44 199 GLY A N 1
ATOM 1561 C CA . GLY A 1 199 ? -15.438 23.425 24.775 1.00 95.44 199 GLY A CA 1
ATOM 1562 C C . GLY A 1 199 ? -15.351 22.337 25.855 1.00 95.44 199 GLY A C 1
ATOM 1563 O O . GLY A 1 199 ? -16.310 21.598 26.046 1.00 95.44 199 GLY A O 1
ATOM 1564 N N . ILE A 1 200 ? -14.217 22.226 26.555 1.00 96.00 200 ILE A N 1
ATOM 1565 C CA . ILE A 1 200 ? -13.993 21.226 27.611 1.00 96.00 200 ILE A CA 1
ATOM 1566 C C . ILE A 1 200 ? -14.927 21.517 28.795 1.00 96.00 200 ILE A C 1
ATOM 1568 O O . ILE A 1 200 ? -14.814 22.572 29.419 1.00 96.00 200 ILE A O 1
ATOM 1572 N N . LYS A 1 201 ? -15.827 20.578 29.099 1.00 95.06 201 LYS A N 1
ATOM 1573 C CA . LYS A 1 201 ? -16.830 20.648 30.173 1.00 95.06 201 LYS A CA 1
ATOM 1574 C C . LYS A 1 201 ? -16.850 19.338 30.960 1.00 95.06 201 LYS A C 1
ATOM 1576 O O . LYS A 1 201 ? -16.342 18.325 30.479 1.00 95.06 201 LYS A O 1
ATOM 1581 N N . ASP A 1 202 ? -17.470 19.368 32.135 1.00 95.12 202 ASP A N 1
ATOM 1582 C CA . AS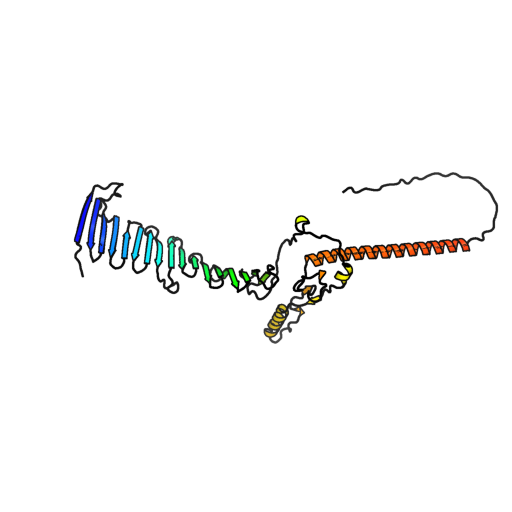P A 1 202 ? -17.787 18.151 32.882 1.00 95.12 202 ASP A CA 1
ATOM 1583 C C . ASP A 1 202 ? -18.784 17.277 32.104 1.00 95.12 202 ASP A C 1
ATOM 1585 O O . ASP A 1 202 ? -19.539 17.775 31.258 1.00 95.12 202 ASP A O 1
ATOM 1589 N N . LEU A 1 203 ? -18.784 15.970 32.380 1.00 94.75 203 LEU A N 1
ATOM 1590 C CA . LEU A 1 203 ? -19.706 15.028 31.744 1.00 94.75 203 LEU A CA 1
ATOM 1591 C C . LEU A 1 203 ? -21.155 15.407 32.081 1.00 94.75 203 LEU A C 1
ATOM 1593 O O . LEU A 1 203 ? -21.496 15.610 33.241 1.00 94.75 203 LEU A O 1
ATOM 1597 N N . GLN A 1 204 ? -21.999 15.507 31.053 1.00 94.25 204 GLN A N 1
ATOM 1598 C CA . GLN A 1 204 ? -23.421 15.873 31.176 1.00 94.25 204 GLN A CA 1
ATOM 1599 C C . GLN A 1 204 ? -24.348 14.646 31.237 1.00 94.25 204 GLN A C 1
ATOM 1601 O O . GLN A 1 204 ? -25.563 14.766 31.125 1.00 94.25 204 GLN A O 1
ATOM 1606 N N . PHE A 1 205 ? -23.763 13.460 31.369 1.00 94.88 205 PHE A N 1
ATOM 1607 C CA . PHE A 1 205 ? -24.439 12.174 31.478 1.00 94.88 205 PHE A CA 1
ATOM 1608 C C . PHE A 1 205 ? -23.803 11.380 32.621 1.00 94.88 205 PHE A C 1
ATOM 1610 O O . PHE A 1 205 ? -22.685 11.692 33.033 1.00 94.88 205 PHE A O 1
ATOM 1617 N N . SER A 1 206 ? -24.493 10.348 33.108 1.00 96.12 206 SER A N 1
ATOM 1618 C CA . SER A 1 206 ? -23.950 9.416 34.100 1.00 96.12 206 SER A CA 1
ATOM 1619 C C . SER A 1 206 ? -23.001 8.423 33.412 1.00 96.12 206 SER A C 1
ATOM 1621 O O . SER A 1 206 ? -23.472 7.559 32.666 1.00 96.12 206 SER A O 1
ATOM 1623 N N . PRO A 1 207 ? -21.666 8.517 33.592 1.00 96.62 207 PRO A N 1
ATOM 1624 C CA . PRO A 1 207 ? -20.749 7.554 32.990 1.00 96.62 207 PRO A CA 1
ATOM 1625 C C . PRO A 1 207 ? -20.962 6.134 33.524 1.00 96.62 207 PRO A C 1
ATOM 1627 O O . PRO A 1 207 ? -20.740 5.185 32.779 1.00 96.62 207 PRO A O 1
ATOM 1630 N N . LEU A 1 208 ? -21.420 5.970 34.773 1.00 96.62 208 LEU A N 1
ATOM 1631 C CA . LEU A 1 208 ? -21.747 4.650 35.311 1.00 96.62 208 LEU A CA 1
ATOM 1632 C C . LEU A 1 208 ? -22.903 3.995 34.544 1.00 96.62 208 LEU A C 1
ATOM 1634 O O . LEU A 1 208 ? -22.794 2.834 34.167 1.00 96.62 208 LEU A O 1
ATOM 1638 N N . GLU A 1 209 ? -23.976 4.736 34.258 1.00 96.19 209 GLU A N 1
ATOM 1639 C CA . GLU A 1 209 ? -25.105 4.207 33.478 1.00 96.19 209 GLU A CA 1
ATOM 1640 C C . GLU A 1 209 ? -24.679 3.806 32.064 1.00 96.19 209 GLU A C 1
ATOM 1642 O O . GLU A 1 209 ? -25.053 2.735 31.600 1.00 96.19 209 GLU A O 1
ATOM 1647 N N . VAL A 1 210 ? -23.846 4.620 31.407 1.00 95.94 210 VAL A N 1
ATOM 1648 C CA . VAL A 1 210 ? -23.321 4.311 30.067 1.00 95.94 210 VAL A CA 1
ATOM 1649 C C . VAL A 1 210 ? -22.500 3.020 30.071 1.00 95.94 210 VAL A C 1
ATOM 1651 O O . VAL A 1 210 ? -22.680 2.176 29.199 1.00 95.94 210 VAL A O 1
ATOM 1654 N N . VAL A 1 211 ? -21.617 2.838 31.057 1.00 94.81 211 VAL A N 1
ATOM 1655 C CA . VAL A 1 211 ? -20.805 1.615 31.176 1.00 94.81 211 VAL A CA 1
ATOM 1656 C C . VAL A 1 211 ? -21.682 0.397 31.458 1.00 94.81 211 VAL A C 1
ATOM 1658 O O . VAL A 1 211 ? -21.445 -0.659 30.886 1.00 94.81 211 VAL A O 1
ATOM 1661 N N . LEU A 1 212 ? -22.705 0.537 32.305 1.00 94.12 212 LEU A N 1
ATOM 1662 C CA . LEU A 1 212 ? -23.634 -0.553 32.615 1.00 94.12 212 LEU A CA 1
ATOM 1663 C C . LEU A 1 212 ? -24.527 -0.935 31.426 1.00 94.12 212 LEU A C 1
ATOM 1665 O O . LEU A 1 212 ? -24.957 -2.080 31.345 1.00 94.12 212 LEU A O 1
ATOM 1669 N N . GLN A 1 213 ? -24.805 0.002 30.518 1.00 94.31 213 GLN A N 1
ATOM 1670 C CA . GLN A 1 213 ? -25.538 -0.258 29.275 1.00 94.31 213 GLN A CA 1
ATOM 1671 C C . GLN A 1 213 ? -24.669 -0.905 28.189 1.00 94.31 213 GLN A C 1
ATOM 1673 O O . GLN A 1 213 ? -25.202 -1.528 27.275 1.00 94.31 213 GLN A O 1
ATOM 1678 N N . ALA A 1 214 ? -23.346 -0.744 28.246 1.00 93.19 214 ALA A N 1
ATOM 1679 C CA . ALA A 1 214 ? -22.439 -1.314 27.260 1.00 93.19 214 ALA A CA 1
ATOM 1680 C C . ALA A 1 214 ? -22.242 -2.818 27.508 1.00 93.19 214 ALA A C 1
ATOM 1682 O O . ALA A 1 214 ? -21.498 -3.231 28.398 1.00 93.19 214 ALA A O 1
ATOM 1683 N N . GLU A 1 215 ? -22.891 -3.649 26.695 1.00 93.00 215 GLU A N 1
ATOM 1684 C CA . GLU A 1 215 ? -22.767 -5.103 26.788 1.00 93.00 215 GLU A CA 1
ATOM 1685 C C . GLU A 1 215 ? -21.523 -5.617 26.056 1.00 93.00 215 GLU A C 1
ATOM 1687 O O . GLU A 1 215 ? -21.338 -5.389 24.857 1.00 93.00 215 GLU A O 1
ATOM 1692 N N . VAL A 1 216 ? -20.686 -6.369 26.773 1.00 94.12 216 VAL A N 1
ATOM 1693 C CA . VAL A 1 216 ? -19.599 -7.147 26.171 1.00 94.12 216 VAL A CA 1
ATOM 1694 C C . VAL A 1 216 ? -20.163 -8.478 25.691 1.00 94.12 216 VAL A C 1
ATOM 1696 O O . VAL A 1 216 ? -20.745 -9.231 26.473 1.00 94.12 216 VAL A O 1
ATOM 1699 N N . LYS A 1 217 ? -19.970 -8.775 24.407 1.00 95.12 217 LYS A N 1
ATOM 1700 C CA . LYS A 1 217 ? -20.457 -9.985 23.745 1.00 95.12 217 LYS A CA 1
ATOM 1701 C C . LYS A 1 217 ? -19.292 -10.842 23.262 1.00 95.12 217 LYS A C 1
ATOM 1703 O O . LYS A 1 217 ? -18.226 -10.332 22.912 1.00 95.12 217 LYS A O 1
ATOM 1708 N N . GLU A 1 218 ? -19.528 -12.147 23.246 1.00 95.88 218 GLU A N 1
ATOM 1709 C CA . GLU A 1 218 ? -18.707 -13.123 22.533 1.00 95.88 218 GLU A CA 1
ATOM 1710 C C . GLU A 1 218 ? -19.198 -13.209 21.083 1.00 95.88 218 GLU A C 1
ATOM 1712 O O . GLU A 1 218 ? -20.407 -13.281 20.845 1.00 95.88 218 GLU A O 1
ATOM 1717 N N . TYR A 1 219 ? -18.287 -13.172 20.112 1.00 95.31 219 TYR A N 1
ATOM 1718 C CA . TYR A 1 219 ? -18.637 -13.234 18.694 1.00 95.31 219 TYR A CA 1
ATOM 1719 C C . TYR A 1 219 ? -17.543 -13.887 17.843 1.00 95.31 219 TYR A C 1
ATOM 1721 O O . TYR A 1 219 ? -16.400 -14.055 18.262 1.00 95.31 219 TYR A O 1
ATOM 1729 N N . PHE A 1 220 ? -17.911 -14.223 16.608 1.00 96.12 220 PHE A N 1
ATOM 1730 C CA . PHE A 1 220 ? -17.004 -14.675 15.556 1.00 96.12 220 PHE A CA 1
ATOM 1731 C C . PHE A 1 220 ? -17.065 -13.683 14.403 1.00 96.12 220 PHE A C 1
ATOM 1733 O O . PHE A 1 220 ? -18.148 -13.177 14.085 1.00 96.12 220 PHE A O 1
ATOM 1740 N N . TYR A 1 221 ? -15.945 -13.434 13.725 1.00 92.94 221 TYR A N 1
ATOM 1741 C CA . TYR A 1 221 ? -16.036 -12.758 12.438 1.00 92.94 221 TYR A CA 1
ATOM 1742 C C . TYR A 1 221 ? -16.644 -13.690 11.392 1.00 92.94 221 TYR A C 1
ATOM 1744 O O . TYR A 1 221 ? -16.507 -14.913 11.450 1.00 92.94 221 TYR A O 1
ATOM 1752 N N . LYS A 1 222 ? -17.287 -13.105 10.376 1.00 93.00 222 LYS A N 1
ATOM 1753 C CA . LYS A 1 222 ? -17.840 -13.876 9.251 1.00 93.00 222 LYS A CA 1
ATOM 1754 C C . LYS A 1 222 ? -16.771 -14.756 8.590 1.00 93.00 222 LYS A C 1
ATOM 1756 O O . LYS A 1 222 ? -17.036 -15.925 8.337 1.00 93.00 222 LYS A O 1
ATOM 1761 N N . PHE A 1 223 ? -15.552 -14.232 8.425 1.00 90.44 223 PHE A N 1
ATOM 1762 C CA . PHE A 1 223 ? -14.438 -14.983 7.836 1.00 90.44 223 PHE A CA 1
ATOM 1763 C C . PHE A 1 223 ? -13.972 -16.166 8.707 1.00 90.44 223 PHE A C 1
ATOM 1765 O O . PHE A 1 223 ? -13.501 -17.166 8.171 1.00 90.44 223 PHE A O 1
ATOM 1772 N N . ASP A 1 224 ? -14.116 -16.095 10.036 1.00 93.75 224 ASP A N 1
ATOM 1773 C CA . ASP A 1 224 ? -13.788 -17.218 10.926 1.00 93.75 224 ASP A CA 1
ATOM 1774 C C . ASP A 1 224 ? -14.795 -18.360 10.745 1.00 93.75 224 ASP A C 1
ATOM 1776 O O . ASP A 1 224 ? -14.424 -19.531 10.678 1.00 93.75 224 ASP A O 1
ATOM 1780 N N . ILE A 1 225 ? -16.076 -18.027 10.581 1.00 95.88 225 ILE A N 1
ATOM 1781 C CA . ILE A 1 225 ? -17.124 -19.015 10.299 1.00 95.88 225 ILE A CA 1
ATOM 1782 C C . ILE A 1 225 ? -16.983 -19.602 8.886 1.00 95.88 225 ILE A C 1
ATOM 1784 O O . ILE A 1 225 ? -17.167 -20.806 8.707 1.00 95.88 225 ILE A O 1
ATOM 1788 N N . GLU A 1 226 ? -16.607 -18.797 7.892 1.00 93.62 226 GLU A N 1
ATOM 1789 C CA . GLU A 1 226 ? -16.285 -19.285 6.542 1.00 93.62 226 GLU A CA 1
ATOM 1790 C C . GLU A 1 226 ? -15.128 -20.291 6.578 1.00 93.62 226 GLU A C 1
ATOM 1792 O O . GLU A 1 226 ? -15.258 -21.401 6.059 1.00 93.62 226 GLU A O 1
ATOM 1797 N N . LYS A 1 227 ? -14.050 -19.971 7.303 1.00 93.12 227 LYS A N 1
ATOM 1798 C CA . LYS A 1 227 ? -12.927 -20.889 7.529 1.00 93.12 227 LYS A CA 1
ATOM 1799 C C . LYS A 1 227 ? -13.373 -22.191 8.200 1.00 93.12 227 LYS A C 1
ATOM 1801 O O . LYS A 1 227 ? -12.917 -23.268 7.819 1.00 93.12 227 LYS A O 1
ATOM 1806 N N . LEU A 1 228 ? -14.296 -22.131 9.162 1.00 95.75 228 LEU A N 1
ATOM 1807 C CA . LEU A 1 228 ? -14.866 -23.333 9.776 1.00 95.75 228 LEU A CA 1
ATOM 1808 C C . LEU A 1 228 ? -15.605 -24.209 8.751 1.00 95.75 228 LEU A C 1
ATOM 1810 O O . LEU A 1 228 ? -15.500 -25.438 8.795 1.00 95.75 228 LEU A O 1
ATOM 1814 N N . TYR A 1 229 ? -16.359 -23.606 7.829 1.00 95.50 229 TYR A N 1
ATOM 1815 C CA . TYR A 1 229 ? -17.027 -24.349 6.760 1.00 95.50 229 TYR A CA 1
ATOM 1816 C C . TYR A 1 229 ? -16.029 -24.983 5.788 1.00 95.50 229 TYR A C 1
ATOM 1818 O O . TYR A 1 229 ? -16.213 -26.144 5.419 1.00 95.50 229 TYR A O 1
ATOM 1826 N N . GLU A 1 230 ? -14.939 -24.295 5.449 1.00 94.81 230 GLU A N 1
ATOM 1827 C CA . GLU A 1 230 ? -13.854 -24.870 4.645 1.00 94.81 230 GLU A CA 1
ATOM 1828 C C . GLU A 1 230 ? -13.199 -26.069 5.341 1.00 94.81 230 GLU A C 1
ATOM 1830 O O . GLU A 1 230 ? -13.019 -27.123 4.728 1.00 94.81 230 GLU A O 1
ATOM 1835 N N . MET A 1 231 ? -12.908 -25.958 6.643 1.00 94.44 231 MET A N 1
ATOM 1836 C CA . MET A 1 231 ? -12.370 -27.066 7.442 1.00 94.44 231 MET A CA 1
ATOM 1837 C C . MET A 1 231 ? -13.304 -28.280 7.426 1.00 94.44 231 MET A C 1
ATOM 1839 O O . MET A 1 231 ? -12.847 -29.414 7.308 1.00 94.44 231 MET A O 1
ATOM 1843 N N . ARG A 1 232 ? -14.620 -28.056 7.508 1.00 94.50 232 ARG A N 1
ATOM 1844 C CA . ARG A 1 232 ? -15.623 -29.129 7.428 1.00 94.50 232 ARG A CA 1
ATOM 1845 C C . ARG A 1 232 ? -15.689 -29.760 6.043 1.00 94.50 232 ARG A C 1
ATOM 1847 O O . ARG A 1 232 ? -15.817 -30.977 5.957 1.00 94.50 232 ARG A O 1
ATOM 1854 N N . SER A 1 233 ? -15.595 -28.953 4.987 1.00 93.38 233 SER A N 1
ATOM 1855 C CA . SER A 1 233 ? -15.625 -29.429 3.601 1.00 93.38 233 SER A CA 1
ATOM 1856 C C . SER A 1 233 ? -14.392 -30.260 3.243 1.00 93.38 233 SER A C 1
ATOM 1858 O O . SER A 1 233 ? -14.503 -31.230 2.503 1.00 93.38 233 SER A O 1
ATOM 1860 N N . ASN A 1 234 ? -13.223 -29.893 3.774 1.00 93.75 234 ASN A N 1
ATOM 1861 C CA . ASN A 1 234 ? -11.949 -30.558 3.486 1.00 93.75 234 ASN A CA 1
ATOM 1862 C C . ASN A 1 234 ? -11.628 -31.719 4.442 1.00 93.75 234 ASN A C 1
ATOM 1864 O O . ASN A 1 234 ? -10.583 -32.360 4.311 1.00 93.75 234 ASN A O 1
ATOM 1868 N N . ARG A 1 235 ? -12.508 -31.984 5.413 1.00 91.94 235 ARG A N 1
ATOM 1869 C CA . ARG A 1 235 ? -12.353 -33.051 6.404 1.00 91.94 235 ARG A CA 1
ATOM 1870 C C . ARG A 1 235 ? -12.332 -34.420 5.724 1.00 91.94 235 ARG A C 1
ATOM 1872 O O . ARG A 1 235 ? -13.215 -34.726 4.921 1.00 91.94 235 ARG A O 1
ATOM 1879 N N . LYS A 1 236 ? -11.392 -35.284 6.111 1.00 89.88 236 LYS A N 1
ATOM 1880 C CA . LYS A 1 236 ? -11.381 -36.680 5.650 1.00 89.88 236 LYS A CA 1
ATOM 1881 C C . LYS A 1 236 ? -12.368 -37.532 6.439 1.00 89.88 236 LYS A C 1
ATOM 1883 O O . LYS A 1 236 ? -12.680 -37.274 7.603 1.00 89.88 236 LYS A O 1
ATOM 1888 N N . GLU A 1 237 ? -12.868 -38.579 5.800 1.00 82.00 237 GLU A N 1
ATOM 1889 C CA . GLU A 1 237 ? -13.772 -39.524 6.445 1.00 82.00 237 GLU A CA 1
ATOM 1890 C C . GLU A 1 237 ? -13.072 -40.212 7.633 1.00 82.00 237 GLU A C 1
ATOM 1892 O O . GLU A 1 237 ? -11.969 -40.736 7.498 1.00 82.00 237 GLU A O 1
ATOM 1897 N N . GLY A 1 238 ? -13.690 -40.143 8.817 1.00 85.06 238 GLY A N 1
ATOM 1898 C CA . GLY A 1 238 ? -13.128 -40.641 10.080 1.00 85.06 238 GLY A CA 1
ATOM 1899 C C . GLY A 1 238 ? -12.496 -39.581 10.996 1.00 85.06 238 GLY A C 1
ATOM 1900 O O . GLY A 1 238 ? -12.305 -39.857 12.177 1.00 85.06 238 GLY A O 1
ATOM 1901 N N . GLU A 1 239 ? -12.227 -38.362 10.516 1.00 89.38 239 GLU A N 1
ATOM 1902 C CA . GLU A 1 239 ? -11.725 -37.269 11.368 1.00 89.38 239 GLU A CA 1
ATOM 1903 C C . GLU A 1 239 ? -12.848 -36.633 12.206 1.00 89.38 239 GLU A C 1
ATOM 1905 O O . GLU A 1 239 ? -14.019 -36.621 11.811 1.00 89.38 239 GLU A O 1
ATOM 1910 N N . ALA A 1 240 ? -12.503 -36.069 13.369 1.00 89.12 240 ALA A N 1
ATOM 1911 C CA . ALA A 1 240 ? -13.458 -35.334 14.198 1.00 89.12 240 ALA A CA 1
ATOM 1912 C C . ALA A 1 240 ? -14.048 -34.144 13.420 1.00 89.12 240 ALA A C 1
ATOM 1914 O O . ALA A 1 240 ? -13.341 -33.468 12.676 1.00 89.12 240 ALA A O 1
ATOM 1915 N N . LEU A 1 241 ? -15.356 -33.900 13.563 1.00 92.25 241 LEU A N 1
ATOM 1916 C CA . LEU A 1 241 ? -16.022 -32.797 12.872 1.00 92.25 241 LEU A CA 1
ATOM 1917 C C . LEU A 1 241 ? -15.581 -31.454 13.480 1.00 92.25 241 LEU A C 1
ATOM 1919 O O . LEU A 1 241 ? -15.839 -31.249 14.668 1.00 92.25 241 LEU A O 1
ATOM 1923 N N . PRO A 1 242 ? -15.006 -30.524 12.692 1.00 93.69 242 PRO A N 1
ATOM 1924 C CA . PRO A 1 242 ? -14.650 -29.204 13.197 1.00 93.69 242 PRO A CA 1
ATOM 1925 C C . PRO A 1 242 ? -15.864 -28.440 13.742 1.00 93.69 242 PRO A C 1
ATOM 1927 O O . PRO A 1 242 ? -16.948 -28.399 13.142 1.00 93.69 242 PRO A O 1
ATOM 1930 N N . THR A 1 243 ? -15.679 -27.796 14.884 1.00 94.62 243 THR A N 1
ATOM 1931 C CA . THR A 1 243 ? -16.679 -27.029 15.630 1.00 94.62 243 THR A CA 1
ATOM 1932 C C . THR A 1 243 ? -16.248 -25.575 15.787 1.00 94.62 243 THR A C 1
ATOM 1934 O O . THR A 1 243 ? -15.136 -25.196 15.441 1.00 94.62 243 THR A O 1
ATOM 1937 N N . THR A 1 244 ? -17.118 -24.738 16.349 1.00 93.31 244 THR A N 1
ATOM 1938 C CA . THR A 1 244 ? -16.781 -23.339 16.656 1.00 93.31 244 THR A CA 1
ATOM 1939 C C . THR A 1 244 ? -15.620 -23.189 17.643 1.00 93.31 244 THR A C 1
ATOM 1941 O O . THR A 1 244 ? -15.058 -22.110 17.740 1.00 93.31 244 THR A O 1
ATOM 1944 N N . LYS A 1 245 ? -15.220 -24.262 18.340 1.00 92.88 245 LYS A N 1
ATOM 1945 C CA . LYS A 1 245 ? -14.027 -24.279 19.199 1.00 92.88 245 LYS A CA 1
ATOM 1946 C C . LYS A 1 245 ? -12.713 -24.301 18.415 1.00 92.88 245 LYS A C 1
ATOM 1948 O O . LYS A 1 245 ? -11.669 -24.036 18.997 1.00 92.88 245 LYS A O 1
ATOM 1953 N N . ASP A 1 246 ? -12.766 -24.638 17.128 1.00 93.81 246 ASP A N 1
ATOM 1954 C CA . ASP A 1 246 ? -11.594 -24.749 16.254 1.00 93.81 246 ASP A CA 1
ATOM 1955 C C . ASP A 1 246 ? -11.300 -23.443 15.493 1.00 93.81 246 ASP A C 1
ATOM 1957 O O . ASP A 1 246 ? -10.371 -23.380 14.687 1.00 93.81 246 ASP A O 1
ATOM 1961 N N . VAL A 1 247 ? -12.091 -22.395 15.743 1.00 95.19 247 VAL A N 1
ATOM 1962 C CA . VAL A 1 247 ? -11.911 -21.051 15.187 1.00 95.19 247 VAL A CA 1
ATOM 1963 C C . VAL A 1 247 ? -11.813 -20.017 16.299 1.00 95.19 247 VAL A C 1
ATOM 1965 O O . VAL A 1 247 ? -12.197 -20.270 17.440 1.00 95.19 247 VAL A O 1
ATOM 1968 N N . GLU A 1 248 ? -11.235 -18.866 15.972 1.00 93.12 248 GLU A N 1
ATOM 1969 C CA . GLU A 1 248 ? -10.946 -17.827 16.953 1.00 93.12 248 GLU A CA 1
ATOM 1970 C C . GLU A 1 248 ? -12.238 -17.180 17.463 1.00 93.12 248 GLU A C 1
ATOM 1972 O O . GLU A 1 248 ? -13.103 -16.779 16.685 1.00 93.12 248 GLU A O 1
ATOM 1977 N N . VAL A 1 249 ? -12.359 -17.104 18.787 1.00 95.00 249 VAL A N 1
ATOM 1978 C CA . VAL A 1 249 ? -13.458 -16.434 19.482 1.00 95.00 249 VAL A CA 1
ATOM 1979 C C . VAL A 1 249 ? -13.000 -15.031 19.857 1.00 95.00 249 VAL A C 1
ATOM 1981 O O . VAL A 1 249 ? -11.925 -14.862 20.436 1.00 95.00 249 VAL A O 1
ATOM 1984 N N . HIS A 1 250 ? -13.836 -14.036 19.580 1.00 94.69 250 HIS A N 1
ATOM 1985 C CA . HIS A 1 250 ? -13.554 -12.633 19.861 1.00 94.69 250 HIS A CA 1
ATOM 1986 C C . HIS A 1 250 ? -14.500 -12.085 20.927 1.00 94.69 250 HIS A C 1
ATOM 1988 O O . HIS A 1 250 ? -15.623 -12.562 21.103 1.00 94.69 250 HIS A O 1
ATOM 1994 N N . TYR A 1 251 ? -14.045 -11.046 21.625 1.00 95.00 251 TYR A N 1
ATOM 1995 C CA . TYR A 1 251 ? -14.797 -10.383 22.687 1.00 95.00 251 TYR A CA 1
ATOM 1996 C C . TYR A 1 251 ? -14.810 -8.879 22.464 1.00 95.00 251 TYR A C 1
ATOM 1998 O O . TYR A 1 251 ? -13.792 -8.283 22.109 1.00 95.00 251 TYR A O 1
ATOM 2006 N N . GLY A 1 252 ? -15.953 -8.243 22.694 1.00 93.31 252 GLY A N 1
ATOM 2007 C CA . GLY A 1 252 ? -16.052 -6.799 22.536 1.00 93.31 252 GLY A CA 1
ATOM 2008 C C . GLY A 1 252 ? -17.470 -6.269 22.599 1.00 93.31 252 GLY A C 1
ATOM 2009 O O . GLY A 1 252 ? -18.421 -7.002 22.854 1.00 93.31 252 GLY A O 1
ATOM 2010 N N . VAL A 1 253 ? -17.587 -4.967 22.373 1.00 93.50 253 VAL A N 1
ATOM 2011 C CA . VAL A 1 253 ? -18.864 -4.257 22.319 1.00 93.50 253 VAL A CA 1
ATOM 2012 C C . VAL A 1 253 ? -19.269 -4.098 20.855 1.00 93.50 253 VAL A C 1
ATOM 2014 O O . VAL A 1 253 ? -18.431 -3.774 20.013 1.00 93.50 253 VAL A O 1
ATOM 2017 N N . ILE A 1 254 ? -20.548 -4.314 20.551 1.00 93.25 254 ILE A N 1
ATOM 2018 C CA . ILE A 1 254 ? -21.103 -4.133 19.204 1.00 93.25 254 ILE A CA 1
ATOM 2019 C C . ILE A 1 254 ? -21.559 -2.683 19.044 1.00 93.25 254 ILE A C 1
ATOM 2021 O O . ILE A 1 254 ? -22.374 -2.206 19.829 1.00 93.25 254 ILE A O 1
ATOM 2025 N N . ALA A 1 255 ? -21.036 -1.982 18.036 1.00 92.06 255 ALA A N 1
ATOM 2026 C CA . ALA A 1 255 ? -21.287 -0.551 17.844 1.00 92.06 255 ALA A CA 1
ATOM 2027 C C . ALA A 1 255 ? -22.777 -0.216 17.619 1.00 92.06 255 ALA A C 1
ATOM 2029 O O . ALA A 1 255 ? -23.249 0.803 18.116 1.00 92.06 255 ALA A O 1
ATOM 2030 N N . ASP A 1 256 ? -23.533 -1.097 16.957 1.00 92.00 256 ASP A N 1
ATOM 2031 C CA . ASP A 1 256 ? -24.976 -0.919 16.740 1.00 92.00 256 ASP A CA 1
ATOM 2032 C C . ASP A 1 256 ? -25.766 -0.851 18.055 1.00 92.00 256 ASP A C 1
ATOM 2034 O O . ASP A 1 256 ? -26.679 -0.031 18.192 1.00 92.00 256 ASP A O 1
ATOM 2038 N N . ASP A 1 257 ? -25.374 -1.671 19.034 1.00 91.88 257 ASP A N 1
ATOM 2039 C CA . ASP A 1 257 ? -26.056 -1.825 20.323 1.00 91.88 257 ASP A CA 1
ATOM 2040 C C . ASP A 1 257 ? -25.502 -0.881 21.401 1.00 91.88 257 ASP A C 1
ATOM 2042 O O . ASP A 1 257 ? -26.151 -0.626 22.417 1.00 91.88 257 ASP A O 1
ATOM 2046 N N . ALA A 1 258 ? -24.287 -0.370 21.202 1.00 92.25 258 ALA A N 1
ATOM 2047 C CA . ALA A 1 258 ? -23.592 0.438 22.187 1.00 92.25 258 ALA A CA 1
ATOM 2048 C C . ALA A 1 258 ? -24.245 1.819 22.385 1.00 92.25 258 ALA A C 1
ATOM 2050 O O . ALA A 1 258 ? -24.792 2.415 21.448 1.00 92.25 258 ALA A O 1
ATOM 2051 N N . PRO A 1 259 ? -24.124 2.400 23.592 1.00 92.81 259 PRO A N 1
ATOM 2052 C CA . PRO A 1 259 ? -24.430 3.807 23.805 1.00 92.81 259 PRO A CA 1
ATOM 2053 C C . PRO A 1 259 ? -23.637 4.703 22.845 1.00 92.81 259 PRO A C 1
ATOM 2055 O O . PRO A 1 259 ? -22.430 4.529 22.674 1.00 92.81 259 PRO A O 1
ATOM 2058 N N . ILE A 1 260 ? -24.300 5.718 22.280 1.00 91.81 260 ILE A N 1
ATOM 2059 C CA . ILE A 1 260 ? -23.713 6.643 21.290 1.00 91.81 260 ILE A CA 1
ATOM 2060 C C . ILE A 1 260 ? -22.457 7.362 21.809 1.00 91.81 260 ILE A C 1
ATOM 2062 O O . ILE A 1 260 ? -21.604 7.776 21.036 1.00 91.81 260 ILE A O 1
ATOM 2066 N N . GLN A 1 261 ? -22.315 7.497 23.129 1.00 92.75 261 GLN A N 1
ATOM 2067 C CA . GLN A 1 261 ? -21.149 8.091 23.784 1.00 92.75 261 GLN A CA 1
ATOM 2068 C C . GLN A 1 261 ? -19.868 7.254 23.619 1.00 92.75 261 GLN A C 1
ATOM 2070 O O . GLN A 1 261 ? -18.784 7.761 23.901 1.00 92.75 261 GLN A O 1
ATOM 2075 N N . LEU A 1 262 ? -19.988 5.982 23.224 1.00 92.56 262 LEU A N 1
ATOM 2076 C CA . LEU A 1 262 ? -18.880 5.034 23.063 1.00 92.56 262 LEU A CA 1
ATOM 2077 C C . LEU A 1 262 ? -18.578 4.714 21.592 1.00 92.56 262 LEU A C 1
ATOM 2079 O O . LEU A 1 262 ? -17.628 3.986 21.306 1.00 92.56 262 LEU A O 1
ATOM 2083 N N . THR A 1 263 ? -19.372 5.237 20.662 1.00 90.62 263 THR A N 1
ATOM 2084 C CA . THR A 1 263 ? -19.243 4.975 19.227 1.00 90.62 263 THR A CA 1
ATOM 2085 C C . THR A 1 263 ? -18.963 6.260 18.468 1.00 90.62 263 THR A C 1
ATOM 2087 O O . THR A 1 263 ? -19.101 7.368 18.988 1.00 90.62 263 THR A O 1
ATOM 2090 N N . ASN A 1 264 ? -18.601 6.125 17.197 1.00 83.75 264 ASN A N 1
ATOM 2091 C CA . ASN A 1 264 ? -18.734 7.243 16.274 1.00 83.75 264 ASN A CA 1
ATOM 2092 C C . ASN A 1 264 ? -20.219 7.558 15.998 1.00 83.75 264 ASN A C 1
ATOM 2094 O O . ASN A 1 264 ? -21.111 6.751 16.279 1.00 83.75 264 ASN A O 1
ATOM 2098 N N . ASN A 1 265 ? -20.480 8.741 15.431 1.00 83.62 265 ASN A N 1
ATOM 2099 C CA . ASN A 1 265 ? -21.841 9.202 15.126 1.00 83.62 265 ASN A CA 1
ATOM 2100 C C . ASN A 1 265 ? -22.603 8.229 14.217 1.00 83.62 265 ASN A C 1
ATOM 2102 O O . ASN A 1 265 ? -23.804 8.042 14.392 1.00 83.62 265 ASN A O 1
ATOM 2106 N N . ASP A 1 266 ? -21.887 7.587 13.295 1.00 84.00 266 ASP A N 1
ATOM 2107 C CA . ASP A 1 266 ? -22.465 6.679 12.304 1.00 84.00 266 ASP A CA 1
ATOM 2108 C C . ASP A 1 266 ? -22.555 5.227 12.798 1.00 84.00 266 ASP A C 1
ATOM 2110 O O . ASP A 1 266 ? -22.971 4.352 12.047 1.00 84.00 266 ASP A O 1
ATOM 2114 N N . ARG A 1 267 ? -22.151 4.961 14.051 1.00 86.25 267 ARG A N 1
ATOM 2115 C CA . ARG A 1 267 ? -22.115 3.631 14.690 1.00 86.25 267 ARG A CA 1
ATOM 2116 C C . ARG A 1 267 ? -21.368 2.548 13.902 1.00 86.25 267 ARG A C 1
ATOM 2118 O O . ARG A 1 267 ? -21.581 1.364 14.120 1.00 86.25 267 ARG A O 1
ATOM 2125 N N . THR A 1 268 ? -20.434 2.930 13.036 1.00 85.88 268 THR A N 1
ATOM 2126 C CA . THR A 1 268 ? -19.593 1.979 12.293 1.00 85.88 268 THR A CA 1
ATOM 2127 C C . THR A 1 268 ? -18.400 1.468 13.104 1.00 85.88 268 THR A C 1
ATOM 2129 O O . THR A 1 268 ? -17.774 0.482 12.723 1.00 85.88 268 THR A O 1
ATOM 2132 N N . GLY A 1 269 ? -18.080 2.098 14.239 1.00 87.25 269 GLY A N 1
ATOM 2133 C CA . GLY A 1 269 ? -16.972 1.677 15.091 1.00 87.25 269 GLY A CA 1
ATOM 2134 C C . GLY A 1 269 ? -17.071 2.175 16.530 1.00 87.25 269 GLY A C 1
ATOM 2135 O O . GLY A 1 269 ? -17.695 3.196 16.827 1.00 87.25 269 GLY A O 1
ATOM 2136 N N . VAL A 1 270 ? -16.419 1.440 17.431 1.00 89.94 270 VAL A N 1
ATOM 2137 C CA . VAL A 1 270 ? -16.276 1.801 18.848 1.00 89.94 270 VAL A CA 1
ATOM 2138 C C . VAL A 1 270 ? -15.045 2.691 19.021 1.00 89.94 270 VAL A C 1
ATOM 2140 O O . VAL A 1 270 ? -13.945 2.330 18.596 1.00 89.94 270 VAL A O 1
ATOM 2143 N N . ASP A 1 271 ? -15.203 3.842 19.677 1.00 89.00 271 ASP A N 1
ATOM 2144 C CA . ASP A 1 271 ? -14.073 4.701 20.036 1.00 89.00 271 ASP A CA 1
ATOM 2145 C C . ASP A 1 271 ? -13.363 4.109 21.258 1.00 89.00 271 ASP A C 1
ATOM 2147 O O . ASP A 1 271 ? -13.793 4.282 22.397 1.00 89.00 271 ASP A O 1
ATOM 2151 N N . VAL A 1 272 ? -12.243 3.422 21.030 1.00 90.12 272 VAL A N 1
ATOM 2152 C CA . VAL A 1 272 ? -11.445 2.796 22.096 1.00 90.12 272 VAL A CA 1
ATOM 2153 C C . VAL A 1 272 ? -10.961 3.825 23.130 1.00 90.12 272 VAL A C 1
ATOM 2155 O O . VAL A 1 272 ? -10.905 3.524 24.326 1.00 90.12 272 VAL A O 1
ATOM 2158 N N . TYR A 1 273 ? -10.630 5.052 22.709 1.00 90.44 273 TYR A N 1
ATOM 2159 C CA . TYR A 1 273 ? -10.184 6.100 23.629 1.00 90.44 273 TYR A CA 1
ATOM 2160 C C . TYR A 1 273 ? -11.342 6.642 24.471 1.00 90.44 273 TYR A C 1
ATOM 2162 O O . TYR A 1 273 ? -11.191 6.829 25.687 1.00 90.44 273 TYR A O 1
ATOM 2170 N N . GLY A 1 274 ? -12.494 6.863 23.836 1.00 91.25 274 GLY A N 1
ATOM 2171 C CA . GLY A 1 274 ? -13.752 7.208 24.495 1.00 91.25 274 GLY A CA 1
ATOM 2172 C C . GLY A 1 274 ? -14.167 6.139 25.504 1.00 91.25 274 GLY A C 1
ATOM 2173 O O . GLY A 1 274 ? -14.352 6.451 26.681 1.00 91.25 274 GLY A O 1
ATOM 2174 N N . LEU A 1 275 ? -14.190 4.873 25.081 1.00 92.75 275 LEU A N 1
ATOM 2175 C CA . LEU A 1 275 ? -14.520 3.708 25.900 1.00 92.75 275 LEU A CA 1
ATOM 2176 C C . LEU A 1 275 ? -13.656 3.631 27.158 1.00 92.75 275 LEU A C 1
ATOM 2178 O O . LEU A 1 275 ? -14.193 3.575 28.265 1.00 92.75 275 LEU A O 1
ATOM 2182 N N . ALA A 1 276 ? -12.330 3.698 27.021 1.00 94.25 276 ALA A N 1
ATOM 2183 C CA . ALA A 1 276 ? -11.424 3.665 28.169 1.00 94.25 276 ALA A CA 1
ATOM 2184 C C . ALA A 1 276 ? -11.653 4.855 29.124 1.00 94.25 276 ALA A C 1
ATOM 2186 O O . ALA A 1 276 ? -11.664 4.694 30.348 1.00 94.25 276 ALA A O 1
ATOM 2187 N N . SER A 1 277 ? -11.875 6.054 28.574 1.00 95.25 277 SER A N 1
ATOM 2188 C CA . SER A 1 277 ? -12.067 7.282 29.357 1.00 95.25 277 SER A CA 1
ATOM 2189 C C . SER A 1 277 ? -13.392 7.289 30.125 1.00 95.25 277 SER A C 1
ATOM 2191 O O . SER A 1 277 ? -13.416 7.640 31.308 1.00 95.25 277 SER A O 1
ATOM 2193 N N . VAL A 1 278 ? -14.486 6.876 29.478 1.00 95.75 278 VAL A N 1
ATOM 2194 C CA . VAL A 1 278 ? -15.816 6.768 30.094 1.00 95.75 278 VAL A CA 1
ATOM 2195 C C . VAL A 1 278 ? -15.833 5.645 31.129 1.00 95.75 278 VAL A C 1
ATOM 2197 O O . VAL A 1 278 ? -16.336 5.857 32.229 1.00 95.75 278 VAL A O 1
ATOM 2200 N N . THR A 1 279 ? -15.186 4.508 30.850 1.00 95.50 279 THR A N 1
ATOM 2201 C CA . THR A 1 279 ? -15.040 3.405 31.818 1.00 95.50 279 THR A CA 1
ATOM 2202 C C . THR A 1 279 ? -14.318 3.859 33.086 1.00 95.50 279 THR A C 1
ATOM 2204 O O . THR A 1 279 ? -14.794 3.621 34.196 1.00 95.50 279 THR A O 1
ATOM 2207 N N . MET A 1 280 ? -13.209 4.598 32.948 1.00 96.94 280 MET A N 1
ATOM 2208 C CA . MET A 1 280 ? -12.506 5.186 34.093 1.00 96.94 280 MET A CA 1
ATOM 2209 C C . MET A 1 280 ? -13.409 6.140 34.895 1.00 96.94 280 MET A C 1
ATOM 2211 O O . MET A 1 280 ? -13.348 6.157 36.126 1.00 96.94 280 MET A O 1
ATOM 2215 N N . ALA A 1 281 ? -14.223 6.956 34.222 1.00 97.12 281 ALA A N 1
ATOM 2216 C CA . ALA A 1 281 ? -15.147 7.874 34.885 1.00 97.12 281 ALA A CA 1
ATOM 2217 C C . ALA A 1 281 ? -16.279 7.130 35.616 1.00 97.12 281 ALA A C 1
ATOM 2219 O O . ALA A 1 281 ? -16.573 7.465 36.763 1.00 97.12 281 ALA A O 1
ATOM 2220 N N . GLY A 1 282 ? -16.852 6.092 35.002 1.00 97.12 282 GLY A N 1
ATOM 2221 C CA . GLY A 1 282 ? -17.888 5.252 35.605 1.00 97.12 282 GLY A CA 1
ATOM 2222 C C . GLY A 1 282 ? -17.385 4.525 36.850 1.00 97.12 282 GLY A C 1
ATOM 2223 O O . GLY A 1 282 ? -18.061 4.525 37.875 1.00 97.12 282 GLY A O 1
ATOM 2224 N N . LEU A 1 283 ? -16.148 4.012 36.819 1.00 97.31 283 LEU A N 1
ATOM 2225 C CA . LEU A 1 283 ? -15.514 3.409 37.994 1.00 97.31 283 LEU A CA 1
ATOM 2226 C C . LEU A 1 283 ? -15.365 4.417 39.144 1.00 97.31 283 LEU A C 1
ATOM 2228 O O . LEU A 1 283 ? -15.670 4.093 40.289 1.00 97.31 283 LEU A O 1
ATOM 2232 N N . LYS A 1 284 ? -14.927 5.650 38.854 1.00 96.81 284 LYS A N 1
ATOM 2233 C CA . LYS A 1 284 ? -14.828 6.709 39.874 1.00 96.81 284 LYS A CA 1
ATOM 2234 C C . LYS A 1 284 ? -16.187 7.031 40.486 1.00 96.81 284 LYS A C 1
ATOM 2236 O O . LYS A 1 284 ? -16.277 7.156 41.704 1.00 96.81 284 LYS A O 1
ATOM 2241 N N . GLN A 1 285 ? -17.220 7.157 39.656 1.00 96.81 285 GLN A N 1
ATOM 2242 C CA . GLN A 1 285 ? -18.578 7.412 40.126 1.00 96.81 285 GLN A CA 1
ATOM 2243 C C . GLN A 1 285 ? -19.074 6.273 41.024 1.00 96.81 285 GLN A C 1
ATOM 2245 O O . GLN A 1 285 ? -19.545 6.542 42.125 1.00 96.81 285 GLN A O 1
ATOM 2250 N N . HIS A 1 286 ? -18.881 5.017 40.608 1.00 97.12 286 HIS A N 1
ATOM 2251 C CA . HIS A 1 286 ? -19.260 3.851 41.403 1.00 97.12 286 HIS A CA 1
ATOM 2252 C C . HIS A 1 286 ? -18.611 3.866 42.791 1.00 97.12 286 HIS A C 1
ATOM 2254 O O . HIS A 1 286 ? -19.311 3.719 43.789 1.00 97.12 286 HIS A O 1
ATOM 2260 N N . VAL A 1 287 ? -17.296 4.112 42.864 1.00 97.31 287 VAL A N 1
ATOM 2261 C CA . VAL A 1 287 ? -16.565 4.177 44.141 1.00 97.31 287 VAL A CA 1
ATOM 2262 C C . VAL A 1 287 ? -17.142 5.265 45.052 1.00 97.31 287 VAL A C 1
ATOM 2264 O O . VAL A 1 287 ? -17.472 4.980 46.202 1.00 97.31 287 VAL A O 1
ATOM 2267 N N . ILE A 1 288 ? -17.340 6.481 44.532 1.00 95.81 288 ILE A N 1
ATOM 2268 C CA . ILE A 1 288 ? -17.886 7.607 45.308 1.00 95.81 288 ILE A CA 1
ATOM 2269 C C . ILE A 1 288 ? -19.279 7.272 45.855 1.00 95.81 288 ILE A C 1
ATOM 2271 O O . ILE A 1 288 ? -19.530 7.431 47.050 1.00 95.81 288 ILE A O 1
ATOM 2275 N N . GLU A 1 289 ? -20.176 6.763 45.010 1.00 95.50 289 GLU A N 1
ATOM 2276 C CA . GLU A 1 289 ? -21.538 6.409 45.418 1.00 95.50 289 GLU A CA 1
ATOM 2277 C C . GLU A 1 289 ? -21.551 5.277 46.458 1.00 95.50 289 GLU A C 1
ATOM 2279 O O . GLU A 1 289 ? -22.329 5.315 47.420 1.00 95.50 289 GLU A O 1
ATOM 2284 N N . THR A 1 290 ? -20.668 4.281 46.315 1.00 95.12 290 THR A N 1
ATOM 2285 C CA . THR A 1 290 ? -20.533 3.202 47.303 1.00 95.12 290 THR A CA 1
ATOM 2286 C C . THR A 1 290 ? -20.003 3.701 48.642 1.00 95.12 290 THR A C 1
ATOM 2288 O O . THR A 1 290 ? -20.567 3.342 49.677 1.00 95.12 290 THR A O 1
ATOM 2291 N N . ASP A 1 291 ? -19.002 4.582 48.650 1.00 95.19 291 ASP A N 1
ATOM 2292 C CA . ASP A 1 291 ? -18.455 5.172 49.874 1.00 95.19 291 ASP A CA 1
ATOM 2293 C C . ASP A 1 291 ? -19.499 6.036 50.585 1.00 95.19 291 ASP A C 1
ATOM 2295 O O . ASP A 1 291 ? -19.660 5.967 51.805 1.00 95.19 291 ASP A O 1
ATOM 2299 N N . GLU A 1 292 ? -20.265 6.835 49.842 1.00 95.56 292 GLU A N 1
ATOM 2300 C CA . GLU A 1 292 ? -21.374 7.600 50.409 1.00 95.56 292 GLU A CA 1
ATOM 2301 C C . GLU A 1 292 ? -22.437 6.692 51.032 1.00 95.56 292 GLU A C 1
ATOM 2303 O O . GLU A 1 292 ? -22.952 6.987 52.119 1.00 95.56 292 GLU A O 1
ATOM 2308 N N . ARG A 1 293 ? -22.764 5.576 50.370 1.00 95.12 293 ARG A N 1
ATOM 2309 C CA . ARG A 1 293 ? -23.699 4.578 50.896 1.00 95.12 293 ARG A CA 1
ATOM 2310 C C . ARG A 1 293 ? -23.160 3.932 52.173 1.00 95.12 293 ARG A C 1
ATOM 2312 O O . ARG A 1 293 ? -23.908 3.847 53.147 1.00 95.12 293 ARG A O 1
ATOM 2319 N N . PHE A 1 294 ? -21.891 3.528 52.207 1.00 94.19 294 PHE A N 1
ATOM 2320 C CA . PHE A 1 294 ? -21.274 2.950 53.404 1.00 94.19 294 PHE A CA 1
ATOM 2321 C C . PHE A 1 294 ? -21.225 3.947 54.561 1.00 94.19 294 PHE A C 1
ATOM 2323 O O . PHE A 1 294 ? -21.665 3.616 55.658 1.00 94.19 294 PHE A O 1
ATOM 2330 N N . ASN A 1 295 ? -20.831 5.196 54.310 1.00 93.25 295 ASN A N 1
ATOM 2331 C CA . ASN A 1 295 ? -20.833 6.254 55.323 1.00 93.25 295 ASN A CA 1
ATOM 2332 C C . ASN A 1 295 ? -22.231 6.500 55.917 1.00 93.25 295 ASN A C 1
ATOM 2334 O O . ASN A 1 295 ? -22.369 6.763 57.115 1.00 93.25 295 ASN A O 1
ATOM 2338 N N . LYS A 1 296 ? -23.288 6.425 55.097 1.00 92.81 296 LYS A N 1
ATOM 2339 C CA . LYS A 1 296 ? -24.680 6.522 55.572 1.00 92.81 296 LYS A CA 1
ATOM 2340 C C . LYS A 1 296 ? -25.051 5.328 56.458 1.00 92.81 296 LYS A C 1
ATOM 2342 O O . LYS A 1 296 ? -25.653 5.531 57.511 1.00 92.81 296 LYS A O 1
ATOM 2347 N N . ILE A 1 297 ? -24.664 4.113 56.065 1.00 92.88 297 ILE A N 1
ATOM 2348 C CA . ILE A 1 297 ? -24.898 2.890 56.848 1.00 92.88 297 ILE A CA 1
ATOM 2349 C C . ILE A 1 297 ? -24.148 2.948 58.187 1.00 92.88 297 ILE A C 1
ATOM 2351 O O . ILE A 1 297 ? -24.753 2.712 59.230 1.00 92.88 297 ILE A O 1
ATOM 2355 N N . GLU A 1 298 ? -22.868 3.327 58.194 1.00 89.69 298 GLU A N 1
ATOM 2356 C CA . GLU A 1 298 ? -22.065 3.453 59.418 1.00 89.69 298 GLU A CA 1
ATOM 2357 C C . GLU A 1 298 ? -22.634 4.490 60.390 1.00 89.69 298 GLU A C 1
ATOM 2359 O O . GLU A 1 298 ? -22.694 4.245 61.598 1.00 89.69 298 GLU A O 1
ATOM 2364 N N . LYS A 1 299 ? -23.095 5.640 59.881 1.00 88.12 299 LYS A N 1
ATOM 2365 C CA . LYS A 1 299 ? -23.797 6.637 60.701 1.00 88.12 299 LYS A CA 1
ATOM 2366 C C . LYS A 1 299 ? -25.068 6.055 61.318 1.00 88.12 299 LYS A C 1
ATOM 2368 O O . LYS A 1 299 ? -25.238 6.162 62.529 1.00 88.12 299 LYS A O 1
ATOM 2373 N N . GLY A 1 300 ? -25.898 5.375 60.524 1.00 87.75 300 GLY A N 1
ATOM 2374 C CA . GLY A 1 300 ? -27.113 4.718 61.015 1.00 87.75 300 GLY A CA 1
ATOM 2375 C C . GLY A 1 300 ? -26.833 3.687 62.116 1.00 87.75 300 GLY A C 1
ATOM 2376 O O . GLY A 1 300 ? -27.479 3.709 63.163 1.00 87.75 300 GLY A O 1
ATOM 2377 N N . ILE A 1 301 ? -25.811 2.843 61.934 1.00 83.69 301 ILE A N 1
ATOM 2378 C CA . ILE A 1 301 ? -25.382 1.859 62.941 1.00 83.69 301 ILE A CA 1
ATOM 2379 C C . ILE A 1 301 ? -24.927 2.557 64.228 1.00 83.69 301 ILE A C 1
ATOM 2381 O O . ILE A 1 301 ? -25.330 2.162 65.326 1.00 83.69 301 ILE A O 1
ATOM 2385 N N . ASN A 1 302 ? -24.102 3.600 64.124 1.00 82.50 302 ASN A N 1
ATOM 2386 C CA . ASN A 1 302 ? -23.622 4.341 65.290 1.00 82.50 302 ASN A CA 1
ATOM 2387 C C . ASN A 1 302 ? -24.772 5.012 66.054 1.00 82.50 302 ASN A C 1
ATOM 2389 O O . ASN A 1 302 ? -24.806 4.948 67.287 1.00 82.50 302 ASN A O 1
ATOM 2393 N N . ASP A 1 303 ? -25.738 5.594 65.348 1.00 82.69 303 ASP A N 1
ATOM 2394 C CA . ASP A 1 303 ? -26.912 6.231 65.948 1.00 82.69 303 ASP A CA 1
ATOM 2395 C C . ASP A 1 303 ? -27.821 5.214 66.658 1.00 82.69 303 ASP A C 1
ATOM 2397 O O . ASP A 1 303 ? -28.224 5.438 67.806 1.00 82.69 303 ASP A O 1
ATOM 2401 N N . GLU A 1 304 ? -28.073 4.048 66.052 1.00 76.44 304 GLU A N 1
ATOM 2402 C CA . GLU A 1 304 ? -28.805 2.951 66.699 1.00 76.44 304 GLU A CA 1
ATOM 2403 C C . GLU A 1 304 ? -28.084 2.419 67.941 1.00 76.44 304 GLU A C 1
ATOM 2405 O O . GLU A 1 304 ? -28.701 2.199 68.990 1.00 76.44 304 GLU A O 1
ATOM 2410 N N .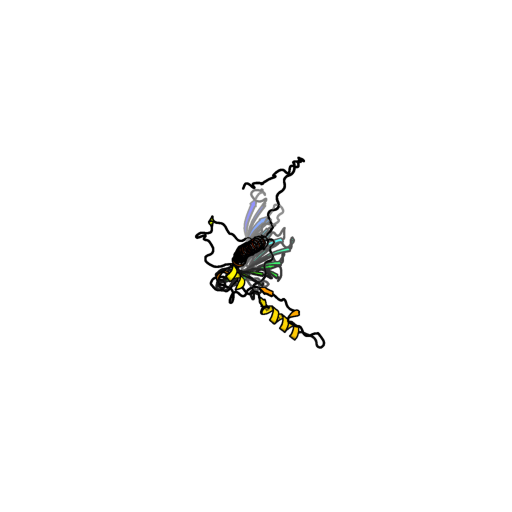 THR A 1 305 ? -26.770 2.223 67.847 1.00 73.62 305 THR A N 1
ATOM 2411 C CA . THR A 1 305 ? -25.952 1.712 68.954 1.00 73.62 305 THR A CA 1
ATOM 2412 C C . THR A 1 305 ? -25.942 2.709 70.114 1.00 73.62 305 THR A C 1
ATOM 2414 O O . THR A 1 305 ? -26.124 2.327 71.275 1.00 73.62 305 THR A O 1
ATOM 2417 N N . ASN A 1 306 ? -25.824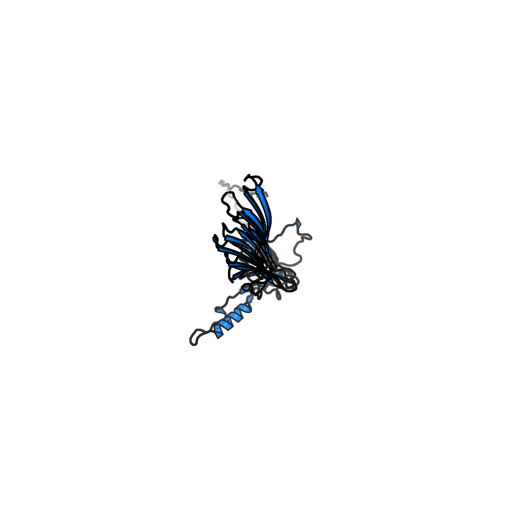 4.005 69.814 1.00 73.56 306 ASN A N 1
ATOM 2418 C CA . ASN A 1 306 ? -25.930 5.084 70.794 1.00 73.56 306 ASN A CA 1
ATOM 2419 C C . ASN A 1 306 ? -27.331 5.159 71.426 1.00 73.56 306 ASN A C 1
ATOM 2421 O O . ASN A 1 306 ? -27.441 5.351 72.641 1.00 73.56 306 ASN A O 1
ATOM 2425 N N . SER A 1 307 ? -28.396 4.949 70.647 1.00 70.62 307 SER A N 1
ATOM 2426 C CA . SER A 1 307 ? -29.777 4.886 71.141 1.00 70.62 307 SER A CA 1
ATOM 2427 C C . SER A 1 307 ? -29.996 3.708 72.100 1.00 70.62 307 SER A C 1
ATOM 2429 O O . SER A 1 307 ? -30.442 3.916 73.233 1.00 70.62 307 SER A O 1
ATOM 2431 N N . LYS A 1 308 ? -29.572 2.490 71.723 1.00 69.56 308 LYS A N 1
ATOM 2432 C CA . LYS A 1 308 ? -29.614 1.291 72.586 1.00 69.56 308 LYS A CA 1
ATOM 2433 C C . LYS A 1 308 ? -28.805 1.484 73.873 1.00 69.56 308 LYS A C 1
ATOM 2435 O O . LYS A 1 308 ? -29.248 1.115 74.958 1.00 69.56 308 LYS A O 1
ATOM 2440 N N . ARG A 1 309 ? -27.640 2.136 73.793 1.00 61.06 309 ARG A N 1
ATOM 2441 C CA . ARG A 1 309 ? -26.819 2.468 74.971 1.00 61.06 309 ARG A CA 1
ATOM 2442 C C . ARG A 1 309 ? -27.502 3.493 75.887 1.00 61.06 309 ARG A C 1
ATOM 2444 O O . ARG A 1 309 ? -27.357 3.426 77.110 1.00 61.06 309 ARG A O 1
ATOM 2451 N N . ARG A 1 310 ? -28.266 4.433 75.319 1.00 57.50 310 ARG A N 1
ATOM 2452 C CA . ARG A 1 310 ? -29.038 5.443 76.061 1.00 57.50 310 ARG A CA 1
ATOM 2453 C C . ARG A 1 310 ? -30.271 4.846 76.746 1.00 57.50 310 ARG A C 1
ATOM 2455 O O . ARG A 1 310 ? -30.576 5.261 77.864 1.00 57.50 310 ARG A O 1
ATOM 2462 N N . THR A 1 311 ? -30.954 3.880 76.133 1.00 59.69 311 THR A N 1
ATOM 2463 C CA . THR A 1 311 ? -32.101 3.183 76.743 1.00 59.69 311 THR A CA 1
ATOM 2464 C C . THR A 1 311 ? -31.665 2.227 77.857 1.00 59.69 311 THR A C 1
ATOM 2466 O O . THR A 1 311 ? -32.248 2.281 78.939 1.00 59.69 311 THR A O 1
ATOM 2469 N N . LEU A 1 312 ? -30.569 1.477 77.678 1.00 57.31 312 LEU A N 1
ATOM 2470 C CA . LEU A 1 312 ? -29.957 0.645 78.734 1.00 57.31 312 LEU A CA 1
ATOM 2471 C C . LEU A 1 312 ? -29.536 1.456 79.973 1.00 57.31 312 LEU A C 1
ATOM 2473 O O . LEU A 1 312 ? -29.730 1.022 81.107 1.00 57.31 312 LEU A O 1
ATOM 2477 N N . ARG A 1 313 ? -29.004 2.672 79.783 1.00 55.69 313 ARG A N 1
ATOM 2478 C CA . ARG A 1 313 ? -28.680 3.579 80.901 1.00 55.69 313 ARG A CA 1
ATOM 2479 C C . ARG A 1 313 ? -29.911 4.071 81.665 1.00 55.69 313 ARG A C 1
ATOM 2481 O O . ARG A 1 313 ? -29.795 4.358 82.851 1.00 55.69 313 ARG A O 1
ATOM 2488 N N . LYS A 1 314 ? -31.071 4.184 81.009 1.00 53.75 314 LYS A N 1
ATOM 2489 C CA . LYS A 1 314 ? -32.321 4.604 81.660 1.00 53.75 314 LYS A CA 1
ATOM 2490 C C . LYS A 1 314 ? -33.005 3.461 82.414 1.00 53.75 314 LYS A C 1
ATOM 2492 O O . LYS A 1 314 ? -33.638 3.731 83.428 1.00 53.75 314 LYS A O 1
ATOM 2497 N N . SER A 1 315 ? -32.856 2.208 81.976 1.00 52.25 315 SER A N 1
ATOM 2498 C CA . SER A 1 315 ? -33.442 1.048 82.665 1.00 52.25 315 SER A CA 1
ATOM 2499 C C . SER A 1 315 ? -32.597 0.519 83.834 1.00 52.25 315 SER A C 1
ATOM 2501 O O . SER A 1 315 ? -33.140 -0.135 84.717 1.00 52.25 315 SER A O 1
ATOM 2503 N N . GLY A 1 316 ? -31.295 0.828 83.892 1.00 52.47 316 GLY A N 1
ATOM 2504 C CA . GLY A 1 316 ? -30.396 0.407 84.983 1.00 52.47 316 GLY A CA 1
ATOM 2505 C C . GLY A 1 316 ? -30.382 1.304 86.233 1.00 52.47 316 GLY A C 1
ATOM 2506 O O . GLY A 1 316 ? -29.600 1.066 87.149 1.00 52.47 316 GLY A O 1
ATOM 2507 N N . GLY A 1 317 ? -31.201 2.358 86.283 1.00 47.06 317 GLY A N 1
ATOM 2508 C CA . GLY A 1 317 ? -31.125 3.416 87.296 1.00 47.06 317 GLY A CA 1
ATOM 2509 C C . GLY A 1 317 ? -32.136 3.298 88.436 1.00 47.06 317 GLY A C 1
ATOM 2510 O O . GLY A 1 317 ? -32.948 4.201 88.620 1.00 47.06 317 GLY A O 1
ATOM 2511 N N . ARG A 1 318 ? -32.079 2.228 89.235 1.00 49.41 318 ARG A N 1
ATOM 2512 C CA . ARG A 1 318 ? -32.680 2.215 90.582 1.00 49.41 318 ARG A CA 1
ATOM 2513 C C . ARG A 1 318 ? -31.701 1.591 91.574 1.00 49.41 318 ARG A C 1
ATOM 2515 O O . ARG A 1 318 ? -31.907 0.494 92.075 1.00 49.41 318 ARG A O 1
ATOM 2522 N N . THR A 1 319 ? -30.612 2.304 91.849 1.00 46.16 319 THR A N 1
ATOM 2523 C CA . THR A 1 319 ? -29.658 1.934 92.900 1.00 46.16 319 THR A CA 1
ATOM 2524 C C . THR A 1 319 ? -29.802 2.898 94.070 1.00 46.16 319 THR A C 1
ATOM 2526 O O . THR A 1 319 ? -29.679 4.115 93.937 1.00 46.16 319 THR A O 1
ATOM 2529 N N . ILE A 1 320 ? -30.145 2.311 95.212 1.00 44.56 320 ILE A N 1
ATOM 2530 C CA . ILE A 1 320 ? -30.399 2.926 96.512 1.00 44.56 320 ILE A CA 1
ATOM 2531 C C . ILE A 1 320 ? -29.189 3.764 96.951 1.00 44.56 320 ILE A C 1
ATOM 2533 O O . ILE A 1 320 ? -28.054 3.288 96.928 1.00 44.56 320 ILE A O 1
ATOM 2537 N N . LYS A 1 321 ? -29.438 5.006 97.393 1.00 42.56 321 LYS A N 1
ATOM 2538 C CA . LYS A 1 321 ? -28.445 5.840 98.084 1.00 42.56 321 LYS A CA 1
ATOM 2539 C C . LYS A 1 321 ? -27.970 5.106 99.342 1.00 42.56 321 LYS A C 1
ATOM 2541 O O . LYS A 1 321 ? -28.712 5.021 100.316 1.00 42.56 321 LYS A O 1
ATOM 2546 N N . ARG A 1 322 ? -26.724 4.634 99.347 1.00 34.53 322 ARG A N 1
ATOM 2547 C CA . ARG A 1 322 ? -25.980 4.357 100.579 1.00 34.53 322 ARG A CA 1
ATOM 2548 C C . ARG A 1 322 ? -24.810 5.324 100.667 1.00 34.53 322 ARG A C 1
ATOM 2550 O O . ARG A 1 322 ? -23.931 5.349 99.814 1.00 34.53 322 ARG A O 1
ATOM 2557 N N . SER A 1 323 ? -24.860 6.143 101.707 1.00 43.44 323 SER A N 1
ATOM 2558 C CA . SER A 1 323 ? -23.737 6.890 102.254 1.00 43.44 323 SER A CA 1
ATOM 2559 C C . SER A 1 323 ? -22.591 5.943 102.610 1.00 43.44 323 SER A C 1
ATOM 2561 O O . SER A 1 323 ? -22.846 4.949 103.287 1.00 43.44 323 SER A O 1
ATOM 2563 N N . GLN A 1 324 ? -21.358 6.280 102.239 1.00 39.06 324 GLN A N 1
ATOM 2564 C CA . GLN A 1 324 ? -20.255 6.478 103.187 1.00 39.06 324 GLN A CA 1
ATOM 2565 C C . GLN A 1 324 ? -18.989 6.978 102.479 1.00 39.06 324 GLN A C 1
ATOM 2567 O O . GLN A 1 324 ? -18.744 6.693 101.309 1.00 39.06 324 GLN A O 1
ATOM 2572 N N . SER A 1 325 ? -18.224 7.777 103.220 1.00 44.66 325 SER A N 1
ATOM 2573 C CA . SER A 1 325 ? -16.910 8.301 102.871 1.00 44.66 325 SER A CA 1
ATOM 2574 C C . SER A 1 325 ? -15.822 7.243 103.073 1.00 44.66 325 SER A C 1
ATOM 2576 O O . SER A 1 325 ? -15.901 6.472 104.026 1.00 44.66 325 SER A O 1
ATOM 2578 N N . ARG A 1 326 ? -14.765 7.275 102.247 1.00 36.03 326 ARG A N 1
ATOM 2579 C CA . ARG A 1 326 ? -13.369 7.244 102.721 1.00 36.03 326 ARG A CA 1
ATOM 2580 C C . ARG A 1 326 ? -12.340 7.394 101.594 1.00 36.03 326 ARG A C 1
ATOM 2582 O O . ARG A 1 326 ? -12.396 6.713 100.584 1.00 36.03 326 ARG A O 1
ATOM 2589 N N . GLU A 1 327 ? -11.420 8.313 101.870 1.00 34.84 327 GLU A N 1
ATOM 2590 C CA . GLU A 1 327 ? -9.968 8.283 101.656 1.00 34.84 327 GLU A CA 1
ATOM 2591 C C . GLU A 1 327 ? -9.328 8.086 100.267 1.00 34.84 327 GLU A C 1
ATOM 2593 O O . GLU A 1 327 ? -9.432 7.075 99.584 1.00 34.84 327 GLU A O 1
ATOM 2598 N N . LYS A 1 328 ? -8.542 9.127 99.962 1.00 45.12 328 LYS A N 1
ATOM 2599 C CA . LYS A 1 328 ? -7.383 9.253 99.075 1.00 45.12 328 LYS A CA 1
ATOM 2600 C C . LYS A 1 328 ? -6.539 7.977 98.946 1.00 45.12 328 LYS A C 1
ATOM 2602 O O . LYS A 1 328 ? -6.125 7.426 99.954 1.00 45.12 328 LYS A O 1
ATOM 2607 N N . HIS A 1 329 ? -6.081 7.700 97.725 1.00 33.78 329 HIS A N 1
ATOM 2608 C CA . HIS A 1 329 ? -4.670 7.397 97.477 1.00 33.78 329 HIS A CA 1
ATOM 2609 C C . HIS A 1 329 ? -4.271 7.797 96.050 1.00 33.78 329 HIS A C 1
ATOM 2611 O O . HIS A 1 329 ? -4.915 7.429 95.071 1.00 33.78 329 HIS A O 1
ATOM 2617 N N . LEU A 1 330 ? -3.210 8.603 95.969 1.00 39.41 330 LEU A N 1
ATOM 2618 C CA . LEU A 1 330 ? -2.446 8.900 94.762 1.00 39.41 330 LEU A CA 1
ATOM 2619 C C . LEU A 1 330 ? -1.802 7.619 94.228 1.00 39.41 330 LEU A C 1
ATOM 2621 O O . LEU A 1 330 ? -1.191 6.912 95.020 1.00 39.41 330 LEU A O 1
ATOM 2625 N N . PHE A 1 331 ? -1.823 7.405 92.910 1.00 33.38 331 PHE A N 1
ATOM 2626 C CA . PHE A 1 331 ? -0.694 6.804 92.197 1.00 33.38 331 PHE A CA 1
ATOM 2627 C C . PHE A 1 331 ? -0.619 7.303 90.750 1.00 33.38 331 PHE A C 1
ATOM 2629 O O . PHE A 1 331 ? -1.619 7.547 90.078 1.00 33.38 331 PHE A O 1
ATOM 2636 N N . CYS A 1 332 ? 0.624 7.523 90.346 1.00 31.70 332 CYS A N 1
ATOM 2637 C CA . CYS A 1 332 ? 1.093 8.267 89.194 1.00 31.70 332 CYS A CA 1
ATOM 2638 C C . CYS A 1 332 ? 0.964 7.552 87.832 1.00 31.70 332 CYS A C 1
ATOM 2640 O O . CYS A 1 332 ? 0.960 6.330 87.743 1.00 31.70 332 CYS A O 1
ATOM 2642 N N . THR A 1 333 ? 1.026 8.392 86.786 1.00 38.84 333 THR A N 1
ATOM 2643 C CA . THR A 1 333 ? 1.748 8.236 85.497 1.00 38.84 333 THR A CA 1
ATOM 2644 C C . THR A 1 333 ? 1.350 7.127 84.514 1.00 38.84 333 THR A C 1
ATOM 2646 O O . THR A 1 333 ? 1.571 5.949 84.757 1.00 38.84 333 THR A O 1
ATOM 2649 N N . ASN A 1 334 ? 0.973 7.525 83.289 1.00 40.19 334 ASN A N 1
ATOM 2650 C CA . ASN A 1 334 ? 1.942 7.527 82.184 1.00 40.19 334 ASN A CA 1
ATOM 2651 C C . ASN A 1 334 ? 1.460 8.267 80.925 1.00 40.19 334 ASN A C 1
ATOM 2653 O O . ASN A 1 334 ? 0.311 8.174 80.500 1.00 40.19 334 ASN A O 1
ATOM 2657 N N . ASN A 1 335 ? 2.416 8.985 80.335 1.00 39.47 335 ASN A N 1
ATOM 2658 C CA . ASN A 1 335 ? 2.367 9.684 79.057 1.00 39.47 335 ASN A CA 1
ATOM 2659 C C . ASN A 1 335 ? 2.022 8.757 77.881 1.00 39.47 335 ASN A C 1
ATOM 2661 O O . ASN A 1 335 ? 2.589 7.670 77.764 1.00 39.47 335 ASN A O 1
ATOM 2665 N N . ARG A 1 336 ? 1.270 9.272 76.899 1.00 38.56 336 ARG A N 1
ATOM 2666 C CA . ARG A 1 336 ? 1.562 8.974 75.489 1.00 38.56 336 ARG A CA 1
ATOM 2667 C C . ARG A 1 336 ? 1.273 10.164 74.579 1.00 38.56 336 ARG A C 1
ATOM 2669 O O . ARG A 1 336 ? 0.216 10.784 74.614 1.00 38.56 336 ARG A O 1
ATOM 2676 N N . ILE A 1 337 ? 2.309 10.467 73.811 1.00 39.09 337 ILE A N 1
ATOM 2677 C CA . ILE A 1 337 ? 2.549 11.643 72.985 1.00 39.09 337 ILE A CA 1
ATOM 2678 C C . ILE A 1 337 ? 1.812 11.524 71.645 1.00 39.09 337 ILE A C 1
ATOM 2680 O O . ILE A 1 337 ? 1.758 10.460 71.031 1.00 39.09 337 ILE A O 1
ATOM 2684 N N . ARG A 1 338 ? 1.277 12.662 71.195 1.00 44.06 338 ARG A N 1
ATOM 2685 C CA . ARG A 1 338 ? 0.737 12.936 69.857 1.00 44.06 338 ARG A CA 1
ATOM 2686 C C . ARG A 1 338 ? 1.864 12.887 68.811 1.00 44.06 338 ARG A C 1
ATOM 2688 O O . ARG A 1 338 ? 2.813 13.654 68.908 1.00 44.06 338 ARG A O 1
ATOM 2695 N N . SER A 1 339 ? 1.707 12.081 67.767 1.0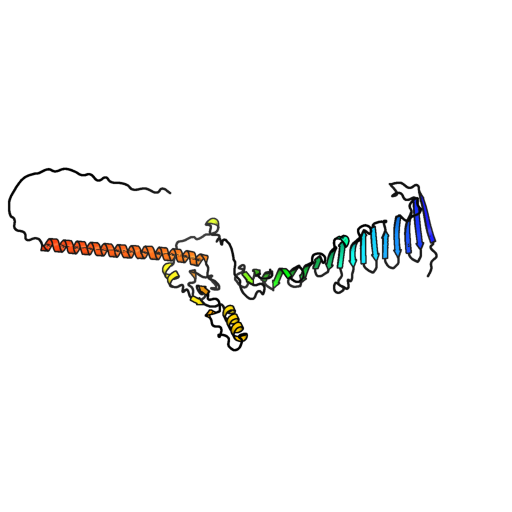0 38.31 339 SER A N 1
ATOM 2696 C CA . SER A 1 339 ? 2.426 12.201 66.485 1.00 38.31 339 SER A CA 1
ATOM 2697 C C . SER A 1 339 ? 1.458 11.745 65.386 1.00 38.31 339 SER A C 1
ATOM 2699 O O . SER A 1 339 ? 0.629 10.883 65.648 1.00 38.31 339 SER A O 1
ATOM 2701 N N . GLY A 1 340 ? 1.391 12.271 64.171 1.00 36.66 340 GLY A N 1
ATOM 2702 C CA . GLY A 1 340 ? 1.980 13.420 63.497 1.00 36.66 340 GLY A CA 1
ATOM 2703 C C . GLY A 1 340 ? 1.285 13.459 62.125 1.00 36.66 340 GLY A C 1
ATOM 2704 O O . GLY A 1 340 ? 1.094 12.413 61.511 1.00 36.66 340 GLY A O 1
ATOM 2705 N N . LYS A 1 341 ? 0.818 14.627 61.669 1.00 40.25 341 LYS A N 1
ATOM 2706 C CA . LYS A 1 341 ? 0.272 14.797 60.310 1.00 40.25 341 LYS A CA 1
ATOM 2707 C C . LYS A 1 341 ? 1.427 15.121 59.364 1.00 40.25 341 LYS A C 1
ATOM 2709 O O . LYS A 1 341 ? 2.089 16.133 59.580 1.00 40.25 341 LYS A O 1
ATOM 2714 N N . SER A 1 342 ? 1.620 14.343 58.302 1.00 39.62 342 SER A N 1
ATOM 2715 C CA . SER A 1 342 ? 2.420 14.763 57.149 1.00 39.62 342 SER A CA 1
ATOM 2716 C C . SER A 1 342 ? 1.520 15.484 56.139 1.00 39.62 342 SER A C 1
ATOM 2718 O O . SER A 1 342 ? 0.503 14.962 55.684 1.00 39.62 342 SER A O 1
ATOM 2720 N N . LYS A 1 343 ? 1.876 16.734 55.827 1.00 39.62 343 LYS A N 1
ATOM 2721 C CA . LYS A 1 343 ? 1.372 17.474 54.666 1.00 39.62 343 LYS A CA 1
ATOM 2722 C C . LYS A 1 343 ? 2.197 17.041 53.457 1.00 39.62 343 LYS A C 1
ATOM 2724 O O . LYS A 1 343 ? 3.414 17.183 53.485 1.00 39.62 343 LYS A O 1
ATOM 2729 N N . VAL A 1 344 ? 1.536 16.562 52.410 1.00 44.62 344 VAL A N 1
ATOM 2730 C CA . VAL A 1 344 ? 2.120 16.454 51.070 1.00 44.62 344 VAL A CA 1
ATOM 2731 C C . VAL A 1 344 ? 1.859 17.782 50.363 1.00 44.62 344 VAL A C 1
ATOM 2733 O O . VAL A 1 344 ? 0.707 18.186 50.201 1.00 44.62 344 VAL A O 1
ATOM 2736 N N . THR A 1 345 ? 2.925 18.496 50.017 1.00 45.44 345 THR A N 1
ATOM 2737 C CA . THR A 1 345 ? 2.900 19.658 49.119 1.00 45.44 345 THR A CA 1
ATOM 2738 C C . THR A 1 345 ? 2.981 19.190 47.667 1.00 45.44 345 THR A C 1
ATOM 2740 O O . THR A 1 345 ? 3.656 18.204 47.378 1.00 45.44 345 THR A O 1
ATOM 2743 N N . ARG A 1 346 ? 2.250 19.889 46.793 1.00 44.25 346 ARG A N 1
ATOM 2744 C CA . ARG A 1 346 ? 2.284 19.751 45.331 1.00 44.25 346 ARG A CA 1
ATOM 2745 C C . ARG A 1 346 ? 3.557 20.330 44.738 1.00 44.25 346 ARG A C 1
ATOM 2747 O O . ARG A 1 346 ? 4.031 21.337 45.311 1.00 44.25 346 ARG A O 1
#

Foldseek 3Di:
DFDDKDWPDKDADQQDVVVVQFGMWIFTAGPQKTKIWTAHPVRDTQWMWIQHQFWIKTDRPQWIWTDGPQFTKTARNVQGWIWTFGCADVVVVGFTWTWTDRVVLQFIWIQTPFWIDRPSQQWIWGDDPFWIFIDRNPATAWTFGDDVAKTWTAGQFWIFIQGPPPVRDTFIATNVNPGGDDDDDPDDDDDDDPVVDPPDDPDPDQLLVLLVQFDKDKDDDPVQVVVLVVCQVPDDPPDDRRDPVNGDIDIDTQLVRHDCQQAPPVSPDGDPVSNVVSVVRSVVVVVVVVVVVVVVVVVVVVVVVVVVVVVVVVVPPDDDDDDDDDDDDDDDDDDDDDDDDDDDDD

pLDDT: mean 84.85, std 16.33, range [31.7, 97.31]

Secondary structure (DSSP, 8-state):
-----EEEEEEE----GGGTT-SEEEEEEETTEEEEEEE-TTS-EEEEEEEETTEEEEE-SSEEEEEETTEEEEEETTTTEEEEEEEEEGGGTTEEEEEEEEGGGTEEEEEETTEEEEGGGTEEEEEETTEEEEEETTEEEEEEEEETTEEEEE-SSEEEEE-GGGTTPEEEEETTSSSB-----S-------GGG-------SS-HHHHHHH--EEEE--HHHHHHHHHHHHTPPTTSPPP-GGGS--EEEE-TTTS-GGGB-TTSSSB-HHHHHHHHHHHHHHHHHHHHHHHHHHHHHHHHHHHHHHHHHHHHT------------------------PPPPP-